Protein AF-A0A9W9Z780-F1 (afdb_monomer_lite)

Structure (mmCIF, N/CA/C/O backbone):
data_AF-A0A9W9Z780-F1
#
_entry.id   AF-A0A9W9Z780-F1
#
loop_
_atom_site.group_PDB
_atom_site.id
_atom_site.type_symbol
_atom_site.label_atom_id
_atom_site.label_alt_id
_atom_site.label_comp_id
_atom_site.label_asym_id
_atom_site.label_entity_id
_atom_site.label_seq_id
_atom_site.pdbx_PDB_ins_code
_atom_site.Cartn_x
_atom_site.Cartn_y
_atom_site.Cartn_z
_atom_site.occupancy
_atom_site.B_iso_or_equiv
_atom_site.auth_seq_id
_atom_site.auth_comp_id
_atom_site.auth_asym_id
_atom_site.auth_atom_id
_atom_site.pdbx_PDB_model_num
ATOM 1 N N . LYS A 1 1 ? 4.949 -11.698 -22.321 1.00 36.19 1 LYS A N 1
ATOM 2 C CA . LYS A 1 1 ? 5.769 -11.138 -21.211 1.00 36.19 1 LYS A CA 1
ATOM 3 C C . LYS A 1 1 ? 6.616 -10.018 -21.802 1.00 36.19 1 LYS A C 1
ATOM 5 O O . LYS A 1 1 ? 7.667 -10.322 -22.334 1.00 36.19 1 LYS A O 1
ATOM 10 N N . ALA A 1 2 ? 6.146 -8.772 -21.775 1.00 34.66 2 ALA A N 1
ATOM 11 C CA . ALA A 1 2 ? 6.943 -7.636 -22.239 1.00 34.66 2 ALA A CA 1
ATOM 12 C C . ALA A 1 2 ? 7.876 -7.185 -21.104 1.00 34.66 2 ALA A C 1
ATOM 14 O O . ALA A 1 2 ? 7.450 -7.108 -19.948 1.00 34.66 2 ALA A O 1
ATOM 15 N N . ARG A 1 3 ? 9.158 -6.997 -21.413 1.00 44.72 3 ARG A N 1
ATOM 16 C CA . ARG A 1 3 ? 10.162 -6.409 -20.524 1.00 44.72 3 ARG A CA 1
ATOM 17 C C . ARG A 1 3 ? 10.965 -5.426 -21.361 1.00 44.72 3 ARG A C 1
ATOM 19 O O . ARG A 1 3 ? 11.719 -5.855 -22.222 1.00 44.72 3 ARG A O 1
ATOM 26 N N . SER A 1 4 ? 10.814 -4.151 -21.070 1.00 45.31 4 SER A N 1
ATOM 27 C CA . SER A 1 4 ? 11.744 -3.109 -21.475 1.00 45.31 4 SER A CA 1
ATOM 28 C C . SER A 1 4 ? 11.797 -2.098 -20.332 1.00 45.31 4 SER A C 1
ATOM 30 O O . SER A 1 4 ? 10.777 -1.834 -19.691 1.00 45.31 4 SER A O 1
ATOM 32 N N . CYS A 1 5 ? 12.998 -1.611 -20.026 1.00 55.34 5 CYS A N 1
ATOM 33 C CA . CYS A 1 5 ? 13.213 -0.442 -19.178 1.00 55.34 5 CYS A CA 1
ATOM 34 C C . CYS A 1 5 ? 13.687 0.678 -20.110 1.00 55.34 5 CYS A C 1
ATOM 36 O O . CYS A 1 5 ? 14.896 0.867 -20.221 1.00 55.34 5 CYS A O 1
ATOM 38 N N . PRO A 1 6 ? 12.792 1.323 -20.879 1.00 60.25 6 PRO A N 1
ATOM 39 C CA . PRO A 1 6 ? 13.197 2.450 -21.703 1.00 60.25 6 PRO A CA 1
ATOM 40 C C . PRO A 1 6 ? 13.815 3.550 -20.831 1.00 60.25 6 PRO A C 1
ATOM 42 O O . PRO A 1 6 ? 13.319 3.838 -19.738 1.00 60.25 6 PRO A O 1
ATOM 45 N N . THR A 1 7 ? 14.912 4.115 -21.328 1.00 57.69 7 THR A N 1
ATOM 46 C CA . THR A 1 7 ? 15.593 5.300 -20.801 1.00 57.69 7 THR A CA 1
ATOM 47 C C . THR A 1 7 ? 15.291 6.488 -21.705 1.00 57.69 7 THR A C 1
ATOM 49 O O . THR A 1 7 ? 15.432 6.362 -22.920 1.00 57.69 7 THR A O 1
ATOM 52 N N . GLY A 1 8 ? 14.884 7.622 -21.143 1.00 67.19 8 GLY A N 1
ATOM 53 C CA . GLY A 1 8 ? 14.598 8.847 -21.902 1.00 67.19 8 GLY A CA 1
ATOM 54 C C . GLY A 1 8 ? 14.202 10.003 -20.985 1.00 67.19 8 GLY A C 1
ATOM 55 O O . GLY A 1 8 ? 14.071 9.800 -19.787 1.00 67.19 8 GLY A O 1
ATOM 56 N N . GLU A 1 9 ? 13.997 11.210 -21.510 1.00 69.62 9 GLU A N 1
ATOM 57 C CA . GLU A 1 9 ? 13.552 12.351 -20.687 1.00 69.62 9 GLU A CA 1
ATOM 58 C C . GLU A 1 9 ? 12.127 12.139 -20.152 1.00 69.62 9 GLU A C 1
ATOM 60 O O . GLU A 1 9 ? 11.860 12.333 -18.966 1.00 69.62 9 GLU A O 1
ATOM 65 N N . GLN A 1 10 ? 11.232 11.630 -21.002 1.00 73.50 10 GLN A N 1
ATOM 66 C CA . GLN A 1 10 ? 9.848 11.310 -20.659 1.00 73.50 10 GLN A CA 1
ATOM 67 C C . GLN A 1 10 ? 9.514 9.856 -20.999 1.00 73.50 10 GLN A C 1
ATOM 69 O O . GLN A 1 10 ? 9.935 9.320 -22.025 1.00 73.50 10 GLN A O 1
ATOM 74 N N . GLY A 1 11 ? 8.735 9.213 -20.133 1.00 68.31 11 GLY A N 1
ATOM 75 C CA . GLY A 1 11 ? 8.356 7.813 -20.266 1.00 68.31 11 GLY A CA 1
ATOM 76 C C . GLY A 1 11 ? 6.889 7.593 -19.995 1.00 68.31 11 GLY A C 1
ATOM 77 O O . GLY A 1 11 ? 6.452 7.715 -18.855 1.00 68.31 11 GLY A O 1
ATOM 78 N N . LEU A 1 12 ? 6.145 7.193 -21.024 1.00 69.75 12 LEU A N 1
ATOM 79 C CA . LEU A 1 12 ? 4.740 6.819 -20.907 1.00 69.75 12 LEU A CA 1
ATOM 80 C C . LEU A 1 12 ? 4.571 5.323 -21.161 1.00 69.75 12 LEU A C 1
ATOM 82 O O . LEU A 1 12 ? 4.836 4.819 -22.250 1.00 69.75 12 LEU A O 1
ATOM 86 N N . ALA A 1 13 ? 4.100 4.605 -20.145 1.00 67.44 13 ALA A N 1
ATOM 87 C CA . ALA A 1 13 ? 3.671 3.219 -20.264 1.00 67.44 13 ALA A CA 1
ATOM 88 C C . ALA A 1 13 ? 2.151 3.158 -20.100 1.00 67.44 13 ALA A C 1
ATOM 90 O O . ALA A 1 13 ? 1.660 3.034 -18.977 1.00 67.44 13 ALA A O 1
ATOM 91 N N . LEU A 1 14 ? 1.422 3.244 -21.217 1.00 66.62 14 LEU A N 1
ATOM 92 C CA . LEU A 1 14 ? -0.032 3.090 -21.252 1.00 66.62 14 LEU A CA 1
ATOM 93 C C . LEU A 1 14 ? -0.398 1.659 -21.643 1.00 66.62 14 LEU A C 1
ATOM 95 O O . LEU A 1 14 ? 0.031 1.139 -22.673 1.00 66.62 14 LEU A O 1
ATOM 99 N N . LEU A 1 15 ? -1.193 1.006 -20.802 1.00 63.94 15 LEU A N 1
ATOM 100 C CA . LEU A 1 15 ? -1.726 -0.322 -21.067 1.00 63.94 15 LEU A CA 1
ATOM 101 C C . LEU A 1 15 ? -3.226 -0.323 -20.791 1.00 63.94 15 LEU A C 1
ATOM 103 O O . LEU A 1 15 ? -3.634 -0.457 -19.641 1.00 63.94 15 LEU A O 1
ATOM 107 N N . ASP A 1 16 ? -4.017 -0.248 -21.860 1.00 64.06 16 ASP A N 1
ATOM 108 C CA . ASP A 1 16 ? -5.460 -0.493 -21.829 1.00 64.06 16 ASP A CA 1
ATOM 109 C C . ASP A 1 16 ? -5.754 -1.921 -22.321 1.00 64.06 16 ASP A C 1
ATOM 111 O O . ASP A 1 16 ? -5.155 -2.427 -23.277 1.00 64.06 16 ASP A O 1
ATOM 115 N N . SER A 1 17 ? -6.651 -2.628 -21.636 1.00 60.38 17 SER A N 1
ATOM 116 C CA . SER A 1 17 ? -7.192 -3.890 -22.141 1.00 60.38 17 SER A CA 1
ATOM 117 C C . SER A 1 17 ? -8.587 -4.187 -21.632 1.00 60.38 17 SER A C 1
ATOM 119 O O . SER A 1 17 ? -8.906 -4.017 -20.452 1.00 60.38 17 SER A O 1
ATOM 121 N N . LYS A 1 18 ? -9.404 -4.722 -22.542 1.00 57.25 18 LYS A N 1
ATOM 122 C CA . LYS A 1 18 ? -10.819 -4.983 -22.287 1.00 57.25 18 LYS A CA 1
ATOM 123 C C . LYS A 1 18 ? -11.059 -6.308 -21.555 1.00 57.25 18 LYS A C 1
ATOM 125 O O . LYS A 1 18 ? -11.743 -6.276 -20.538 1.00 57.25 18 LYS A O 1
ATOM 130 N N . VAL A 1 19 ? -10.503 -7.437 -22.018 1.00 55.03 19 VAL A N 1
ATOM 131 C CA . VAL A 1 19 ? -10.739 -8.766 -21.412 1.00 55.03 19 VAL A CA 1
ATOM 132 C C . VAL A 1 19 ? -9.548 -9.705 -21.650 1.00 55.03 19 VAL A C 1
ATOM 134 O O . VAL A 1 19 ? -9.192 -9.964 -22.795 1.00 55.03 19 VAL A O 1
ATOM 137 N N . LEU A 1 20 ? -8.944 -10.240 -20.584 1.00 56.69 20 LEU A N 1
ATOM 138 C CA . LEU A 1 20 ? -7.959 -11.334 -20.631 1.00 56.69 20 LEU A CA 1
ATOM 139 C C . LEU A 1 20 ? -8.152 -12.261 -19.413 1.00 56.69 20 LEU A C 1
ATOM 141 O O . LEU A 1 20 ? -8.367 -11.766 -18.307 1.00 56.69 20 LEU A O 1
ATOM 145 N N . PRO A 1 21 ? -8.027 -13.592 -19.563 1.00 56.44 21 PRO A N 1
ATOM 146 C CA . PRO A 1 21 ? -8.247 -14.535 -18.461 1.00 56.44 21 PRO A CA 1
ATOM 147 C C . PRO A 1 21 ? -7.162 -14.455 -17.370 1.00 56.44 21 PRO A C 1
ATOM 149 O O . PRO A 1 21 ? -7.419 -14.710 -16.197 1.00 56.44 21 PRO A O 1
ATOM 152 N N . TYR A 1 22 ? -5.943 -14.060 -17.739 1.00 62.94 22 TYR A N 1
ATOM 153 C CA . TYR A 1 22 ? -4.809 -13.905 -16.832 1.00 62.94 22 TYR A CA 1
ATOM 154 C C . TYR A 1 22 ? -3.831 -12.889 -17.415 1.00 62.94 22 TYR A C 1
ATOM 156 O O . TYR A 1 22 ? -3.473 -12.976 -18.592 1.00 62.94 22 TYR A O 1
ATOM 164 N N . ARG A 1 23 ? -3.340 -11.944 -16.602 1.00 69.44 23 ARG A N 1
ATOM 165 C CA . ARG A 1 23 ? -2.325 -10.990 -17.071 1.00 69.44 23 ARG A CA 1
ATOM 166 C C . ARG A 1 23 ? -1.237 -10.707 -16.042 1.00 69.44 23 ARG A C 1
ATOM 168 O O . ARG A 1 23 ? -1.485 -10.506 -14.855 1.00 69.44 23 ARG A O 1
ATOM 175 N N . LYS A 1 24 ? -0.001 -10.618 -16.541 1.00 71.00 24 LYS A N 1
ATOM 176 C CA . LYS A 1 24 ? 1.173 -10.155 -15.796 1.00 71.00 24 LYS A CA 1
ATOM 177 C C . LYS A 1 24 ? 1.840 -9.010 -16.547 1.00 71.00 24 LYS A C 1
ATOM 179 O O . LYS A 1 24 ? 2.454 -9.238 -17.588 1.00 71.00 24 LYS A O 1
ATOM 184 N N . ALA A 1 25 ? 1.729 -7.805 -16.005 1.00 69.75 25 ALA A N 1
ATOM 185 C CA . ALA A 1 25 ? 2.353 -6.604 -16.538 1.00 69.75 25 ALA A CA 1
ATOM 186 C C . ALA A 1 25 ? 3.540 -6.187 -15.662 1.00 69.75 25 ALA A C 1
ATOM 188 O O . ALA A 1 25 ? 3.506 -6.305 -14.432 1.00 69.75 25 ALA A O 1
ATOM 189 N N . ARG A 1 26 ? 4.614 -5.736 -16.308 1.00 71.56 26 ARG A N 1
ATOM 190 C CA . ARG A 1 26 ? 5.732 -5.056 -15.658 1.00 71.56 26 ARG A CA 1
ATOM 191 C C . ARG A 1 26 ? 6.064 -3.830 -16.491 1.00 71.56 26 ARG A C 1
ATOM 193 O O . ARG A 1 26 ? 6.406 -4.001 -17.655 1.00 71.56 26 ARG A O 1
ATOM 200 N N . SER A 1 27 ? 5.941 -2.653 -15.901 1.00 70.94 27 SER A N 1
ATOM 201 C CA . SER A 1 27 ? 6.431 -1.403 -16.465 1.00 70.94 27 SER A CA 1
ATOM 202 C C . SER A 1 27 ? 7.629 -0.949 -15.644 1.00 70.94 27 SER A C 1
ATOM 204 O O . SER A 1 27 ? 7.590 -0.943 -14.412 1.00 70.94 27 SER A O 1
ATOM 206 N N . CYS A 1 28 ? 8.713 -0.625 -16.334 1.00 70.62 28 CYS A N 1
ATOM 207 C CA . CYS A 1 28 ? 9.888 -0.023 -15.736 1.00 70.62 28 CYS A CA 1
ATOM 208 C C . CYS A 1 28 ? 10.283 1.174 -16.596 1.00 70.62 28 CYS A C 1
ATOM 210 O O . CYS A 1 28 ? 10.273 1.043 -17.815 1.00 70.62 28 CYS A O 1
ATOM 212 N N . PHE A 1 29 ? 10.622 2.306 -15.995 1.00 70.75 29 PHE A N 1
ATOM 213 C CA . PHE A 1 29 ? 11.106 3.476 -16.728 1.00 70.75 29 PHE A CA 1
ATOM 214 C C . PHE A 1 29 ? 12.183 4.191 -15.921 1.00 70.75 29 PHE A C 1
ATOM 216 O O . PHE A 1 29 ? 12.084 4.235 -14.694 1.00 70.75 29 PHE A O 1
ATOM 223 N N . ILE A 1 30 ? 13.191 4.726 -16.609 1.00 72.62 30 ILE A N 1
ATOM 224 C CA . ILE A 1 30 ? 14.255 5.541 -16.020 1.00 72.62 30 ILE A CA 1
ATOM 225 C C . ILE A 1 30 ? 14.352 6.834 -16.842 1.00 72.62 30 ILE A C 1
ATOM 227 O O . ILE A 1 30 ? 14.637 6.767 -18.034 1.00 72.62 30 ILE A O 1
ATOM 231 N N . GLY A 1 31 ? 14.109 7.995 -16.238 1.00 73.94 31 GLY A N 1
ATOM 232 C CA . GLY A 1 31 ? 14.083 9.271 -16.958 1.00 73.94 31 GLY A CA 1
ATOM 233 C C . GLY A 1 31 ? 13.822 10.479 -16.075 1.00 73.94 31 GLY A C 1
ATOM 234 O O . GLY A 1 31 ? 13.897 10.354 -14.864 1.00 73.94 31 GLY A O 1
ATOM 235 N N . GLU A 1 32 ? 13.497 11.648 -16.627 1.00 77.69 32 GLU A N 1
ATOM 236 C CA . GLU A 1 32 ? 13.098 12.789 -15.790 1.00 77.69 32 GLU A CA 1
ATOM 237 C C . GLU A 1 32 ? 11.652 12.647 -15.307 1.00 77.69 32 GLU A C 1
ATOM 239 O O . GLU A 1 32 ? 11.374 12.827 -14.120 1.00 77.69 32 GLU A O 1
ATOM 244 N N . GLN A 1 33 ? 10.739 12.273 -16.206 1.00 78.25 33 GLN A N 1
ATOM 245 C CA . GLN A 1 33 ? 9.316 12.109 -15.912 1.00 78.25 33 GLN A CA 1
ATOM 246 C C . GLN A 1 33 ? 8.816 10.742 -16.379 1.00 78.25 33 GLN A C 1
ATOM 248 O O . GLN A 1 33 ? 8.780 10.446 -17.571 1.00 78.25 33 GLN A O 1
ATOM 253 N N . GLY A 1 34 ? 8.405 9.897 -15.436 1.00 78.44 34 GLY A N 1
ATOM 254 C CA . GLY A 1 34 ? 7.822 8.589 -15.716 1.00 78.44 34 GLY A CA 1
ATOM 255 C C . GLY A 1 34 ? 6.350 8.534 -15.339 1.00 78.44 34 GLY A C 1
ATOM 256 O O . GLY A 1 34 ? 5.998 8.815 -14.196 1.00 78.44 34 GLY A O 1
ATOM 257 N N . LEU A 1 35 ? 5.499 8.083 -16.256 1.00 77.75 35 LEU A N 1
ATOM 258 C CA . LEU A 1 35 ? 4.099 7.782 -15.989 1.00 77.75 35 LEU A CA 1
ATOM 259 C C . LEU A 1 35 ? 3.753 6.370 -16.471 1.00 77.75 35 LEU A C 1
ATOM 261 O O . LEU A 1 35 ? 3.942 6.002 -17.631 1.00 77.75 35 LEU A O 1
ATOM 265 N N . ALA A 1 36 ? 3.232 5.559 -15.555 1.00 77.00 36 ALA A N 1
ATOM 266 C CA . ALA A 1 36 ? 2.691 4.240 -15.848 1.00 77.00 36 ALA A CA 1
ATOM 267 C C . ALA A 1 36 ? 1.188 4.246 -15.585 1.00 77.00 36 ALA A C 1
ATOM 269 O O . ALA A 1 36 ? 0.775 4.276 -14.427 1.00 77.00 36 ALA A O 1
ATOM 270 N N . LEU A 1 37 ? 0.402 4.167 -16.659 1.00 75.81 37 LEU A N 1
ATOM 271 C CA . LEU A 1 37 ? -1.046 4.027 -16.615 1.00 75.81 37 LEU A CA 1
ATOM 272 C C . LEU A 1 37 ? -1.423 2.603 -17.011 1.00 75.81 37 LEU A C 1
ATOM 274 O O . LEU A 1 37 ? -1.190 2.174 -18.144 1.00 75.81 37 LEU A O 1
ATOM 278 N N . LEU A 1 38 ? -2.003 1.855 -16.078 1.00 72.50 38 LEU A N 1
ATOM 279 C CA . LEU A 1 38 ? -2.567 0.547 -16.381 1.00 72.50 38 LEU A CA 1
ATOM 280 C C . LEU A 1 38 ? -4.054 0.527 -16.052 1.00 72.50 38 LEU A C 1
ATOM 282 O O . LEU A 1 38 ? -4.435 0.498 -14.882 1.00 72.50 38 LEU A O 1
ATOM 286 N N . GLU A 1 39 ? -4.868 0.456 -17.097 1.00 70.81 39 GLU A N 1
ATOM 287 C CA . GLU A 1 39 ? -6.319 0.385 -16.999 1.00 70.81 39 GLU A CA 1
ATOM 288 C C . GLU A 1 39 ? -6.819 -0.984 -17.460 1.00 70.81 39 GLU A C 1
ATOM 290 O O . GLU A 1 39 ? -6.367 -1.564 -18.455 1.00 70.81 39 GLU A O 1
ATOM 295 N N . SER A 1 40 ? -7.763 -1.546 -16.707 1.00 65.69 40 SER A N 1
ATOM 296 C CA . SER A 1 40 ? -8.423 -2.786 -17.111 1.00 65.69 40 SER A CA 1
ATOM 297 C C . SER A 1 40 ? -9.886 -2.830 -16.691 1.00 65.69 40 SER A C 1
ATOM 299 O O . SER A 1 40 ? -10.265 -2.436 -15.584 1.00 65.69 40 SER A O 1
ATOM 301 N N . LYS A 1 41 ? -10.735 -3.338 -17.593 1.00 63.41 41 LYS A N 1
ATOM 302 C CA . LYS A 1 41 ? -12.178 -3.454 -17.337 1.00 63.41 41 LYS A CA 1
ATOM 303 C C . LYS A 1 41 ? -12.527 -4.744 -16.593 1.00 63.41 41 LYS A C 1
ATOM 305 O O . LYS A 1 41 ? -13.179 -4.658 -15.554 1.00 63.41 41 LYS A O 1
ATOM 310 N N . VAL A 1 42 ? -12.093 -5.908 -17.093 1.00 58.97 42 VAL A N 1
ATOM 311 C CA . VAL A 1 42 ? -12.407 -7.222 -16.498 1.00 58.97 42 VAL A CA 1
ATOM 312 C C . VAL A 1 42 ? -11.236 -8.199 -16.667 1.00 58.97 42 VAL A C 1
ATOM 314 O O . VAL A 1 42 ? -10.871 -8.532 -17.794 1.00 58.97 42 VAL A O 1
ATOM 317 N N . LEU A 1 43 ? -10.663 -8.696 -15.564 1.00 61.78 43 LEU A N 1
ATOM 318 C CA . LEU A 1 43 ? -9.678 -9.795 -15.564 1.00 61.78 43 LEU A CA 1
ATOM 319 C C . LEU A 1 43 ? -9.900 -10.708 -14.343 1.00 61.78 43 LEU A C 1
ATOM 321 O O . LEU A 1 43 ? -9.951 -10.197 -13.227 1.00 61.78 43 LEU A O 1
ATOM 325 N N . PRO A 1 44 ? -9.936 -12.044 -14.492 1.00 62.47 44 PRO A N 1
ATOM 326 C CA . PRO A 1 44 ? -9.981 -12.980 -13.366 1.00 62.47 44 PRO A CA 1
ATOM 327 C C . PRO A 1 44 ? -8.786 -12.824 -12.416 1.00 62.47 44 PRO A C 1
ATOM 329 O O . PRO A 1 44 ? -8.921 -12.895 -11.194 1.00 62.47 44 PRO A O 1
ATOM 332 N N . TYR A 1 45 ? -7.603 -12.597 -12.992 1.00 67.75 45 TYR A N 1
ATOM 333 C CA . TYR A 1 45 ? -6.344 -12.554 -12.263 1.00 67.75 45 TYR A CA 1
ATOM 334 C C . TYR A 1 45 ? -5.366 -11.558 -12.883 1.00 67.75 45 TYR A C 1
ATOM 336 O O . TYR A 1 45 ? -4.975 -11.692 -14.050 1.00 67.75 45 TYR A O 1
ATOM 344 N N . TRP A 1 46 ? -4.900 -10.599 -12.080 1.00 71.62 46 TRP A N 1
ATOM 345 C CA . TRP A 1 46 ? -3.940 -9.599 -12.535 1.00 71.62 46 TRP A CA 1
ATOM 346 C C . TRP A 1 46 ? -2.772 -9.387 -11.572 1.00 71.62 46 TRP A C 1
ATOM 348 O O . TRP A 1 46 ? -2.949 -9.160 -10.373 1.00 71.62 46 TRP A O 1
ATOM 358 N N . ILE A 1 47 ? -1.553 -9.419 -12.120 1.00 74.81 47 ILE A N 1
ATOM 359 C CA . ILE A 1 47 ? -0.334 -8.977 -11.439 1.00 74.81 47 ILE A CA 1
ATOM 360 C C . ILE A 1 47 ? 0.265 -7.809 -12.211 1.00 74.81 47 ILE A C 1
ATOM 362 O O . ILE A 1 47 ? 0.747 -7.989 -13.332 1.00 74.81 47 ILE A O 1
ATOM 366 N N . ALA A 1 48 ? 0.350 -6.654 -11.566 1.00 75.94 48 ALA A N 1
ATOM 367 C CA . ALA A 1 48 ? 1.042 -5.489 -12.091 1.00 75.94 48 ALA A CA 1
ATOM 368 C C . ALA A 1 48 ? 2.240 -5.126 -11.211 1.00 75.94 48 ALA A C 1
ATOM 370 O O . ALA A 1 48 ? 2.191 -5.227 -9.980 1.00 75.94 48 ALA A O 1
ATOM 371 N N . ARG A 1 49 ? 3.344 -4.733 -11.849 1.00 79.25 49 ARG A N 1
ATOM 372 C CA . ARG A 1 49 ? 4.482 -4.107 -11.173 1.00 79.25 49 ARG A CA 1
ATOM 373 C C . ARG A 1 49 ? 4.920 -2.882 -11.958 1.00 79.25 49 ARG A C 1
ATOM 375 O O . ARG A 1 49 ? 5.225 -3.040 -13.135 1.00 79.25 49 ARG A O 1
ATOM 382 N N . SER A 1 50 ? 4.976 -1.731 -11.305 1.00 78.81 50 SER A N 1
ATOM 383 C CA . SER A 1 50 ? 5.532 -0.499 -11.855 1.00 78.81 50 SER A CA 1
ATOM 384 C C . SER A 1 50 ? 6.730 -0.041 -11.025 1.00 78.81 50 SER A C 1
ATOM 386 O O . SER A 1 50 ? 6.653 0.037 -9.795 1.00 78.81 50 SER A O 1
ATOM 388 N N . CYS A 1 51 ? 7.845 0.230 -11.699 1.00 79.00 51 CYS A N 1
ATOM 389 C CA . CYS A 1 51 ? 9.046 0.825 -11.115 1.00 79.00 51 CYS A CA 1
ATOM 390 C C . CYS A 1 51 ? 9.453 2.014 -11.987 1.00 79.00 51 CYS A C 1
ATOM 392 O O . CYS A 1 51 ? 9.841 1.825 -13.134 1.00 79.00 51 CYS A O 1
ATOM 394 N N . LEU A 1 52 ? 9.303 3.226 -11.473 1.00 76.88 52 LEU A N 1
ATOM 395 C CA . LEU A 1 52 ? 9.602 4.451 -12.213 1.00 76.88 52 LEU A CA 1
ATOM 396 C C . LEU A 1 52 ? 10.744 5.137 -11.484 1.00 76.88 52 LEU A C 1
ATOM 398 O O . LEU A 1 52 ? 10.611 5.363 -10.291 1.00 76.88 52 LEU A O 1
ATOM 402 N N . THR A 1 53 ? 11.835 5.451 -12.163 1.00 78.62 53 THR A N 1
ATOM 403 C CA . THR A 1 53 ? 12.966 6.167 -11.574 1.00 78.62 53 THR A CA 1
ATOM 404 C C . THR A 1 53 ? 13.138 7.478 -12.322 1.00 78.62 53 THR A C 1
ATOM 406 O O . THR A 1 53 ? 13.320 7.458 -13.534 1.00 78.62 53 THR A O 1
ATOM 409 N N . GLY A 1 54 ? 13.055 8.604 -11.624 1.00 77.81 54 GLY A N 1
ATOM 410 C CA . GLY A 1 54 ? 13.146 9.919 -12.233 1.00 77.81 54 GLY A CA 1
ATOM 411 C C . GLY A 1 54 ? 12.759 11.064 -11.324 1.00 77.81 54 GLY A C 1
ATOM 412 O O . GLY A 1 54 ? 12.270 10.845 -10.225 1.00 77.81 54 GLY A O 1
ATOM 413 N N . ARG A 1 55 ? 12.941 12.304 -11.782 1.00 80.50 55 ARG A N 1
ATOM 414 C CA . ARG A 1 55 ? 12.549 13.502 -11.023 1.00 80.50 55 ARG A CA 1
ATOM 415 C C . ARG A 1 55 ? 11.085 13.431 -10.578 1.00 80.50 55 ARG A C 1
ATOM 417 O O . ARG A 1 55 ? 10.784 13.772 -9.437 1.00 80.50 55 ARG A O 1
ATOM 424 N N . GLN A 1 56 ? 10.206 12.948 -11.451 1.00 79.69 56 GLN A N 1
ATOM 425 C CA . GLN A 1 56 ? 8.799 12.696 -11.152 1.00 79.69 56 GLN A CA 1
ATOM 426 C C . GLN A 1 56 ? 8.390 11.299 -11.628 1.00 79.69 56 GLN A C 1
ATOM 428 O O . GLN A 1 56 ? 8.651 10.915 -12.768 1.00 79.69 56 GLN A O 1
ATOM 433 N N . GLY A 1 57 ? 7.725 10.533 -10.764 1.00 80.19 57 GLY A N 1
ATOM 434 C CA . GLY A 1 57 ? 7.222 9.199 -11.081 1.00 80.19 57 GLY A CA 1
ATOM 435 C C . GLY A 1 57 ? 5.773 9.025 -10.647 1.00 80.19 57 GLY A C 1
ATOM 436 O O . GLY A 1 57 ? 5.492 9.046 -9.452 1.00 80.19 57 GLY A O 1
ATOM 437 N N . LEU A 1 58 ? 4.865 8.783 -11.595 1.00 81.31 58 LEU A N 1
ATOM 438 C CA . LEU A 1 58 ? 3.448 8.532 -11.332 1.00 81.31 58 LEU A CA 1
ATOM 439 C C . LEU A 1 58 ? 3.030 7.138 -11.805 1.00 81.31 58 LEU A C 1
ATOM 441 O O . LEU A 1 58 ? 3.077 6.813 -12.988 1.00 81.31 58 LEU A O 1
ATOM 445 N N . ALA A 1 59 ? 2.584 6.301 -10.874 1.00 79.81 59 ALA A N 1
ATOM 446 C CA . ALA A 1 59 ? 1.988 5.008 -11.175 1.00 79.81 59 ALA A CA 1
ATOM 447 C C . ALA A 1 59 ? 0.488 5.044 -10.871 1.00 79.81 59 ALA A C 1
ATOM 449 O O . ALA A 1 59 ? 0.110 5.051 -9.702 1.00 79.81 59 ALA A O 1
ATOM 450 N N . LEU A 1 60 ? -0.340 5.014 -11.915 1.00 80.62 60 LEU A N 1
ATOM 451 C CA . LEU A 1 60 ? -1.790 4.895 -11.821 1.00 80.62 60 LEU A CA 1
ATOM 452 C C . LEU A 1 60 ? -2.223 3.506 -12.290 1.00 80.62 60 LEU A C 1
ATOM 454 O O . LEU A 1 60 ? -1.934 3.088 -13.414 1.00 80.62 60 LEU A O 1
ATOM 458 N N . LEU A 1 61 ? -2.909 2.772 -11.417 1.00 75.88 61 LEU A N 1
ATOM 459 C CA . LEU A 1 61 ? -3.551 1.522 -11.793 1.00 75.88 61 LEU A CA 1
ATOM 460 C C . LEU A 1 61 ? -5.022 1.560 -11.394 1.00 75.88 61 LEU A C 1
ATOM 462 O O . LEU A 1 61 ? -5.343 1.537 -10.205 1.00 75.88 61 LEU A O 1
ATOM 466 N N . GLU A 1 62 ? -5.894 1.559 -12.398 1.00 74.94 62 GLU A N 1
ATOM 467 C CA . GLU A 1 62 ? -7.343 1.541 -12.216 1.00 74.94 62 GLU A CA 1
ATOM 468 C C . GLU A 1 62 ? -7.923 0.206 -12.697 1.00 74.94 62 GLU A C 1
ATOM 470 O O . GLU A 1 62 ? -7.556 -0.346 -13.743 1.00 74.94 62 GLU A O 1
ATOM 475 N N . SER A 1 63 ? -8.865 -0.334 -11.923 1.00 69.50 63 SER A N 1
ATOM 476 C CA . SER A 1 63 ? -9.627 -1.510 -12.335 1.00 69.50 63 SER A CA 1
ATOM 477 C C . SER A 1 63 ? -11.091 -1.460 -11.909 1.00 69.50 63 SER A C 1
ATOM 479 O O . SER A 1 63 ? -11.441 -1.015 -10.813 1.00 69.50 63 SER A O 1
ATOM 481 N N . LYS A 1 64 ? -11.980 -1.962 -12.776 1.00 67.12 64 LYS A N 1
ATOM 482 C CA . LYS A 1 64 ? -13.419 -2.026 -12.471 1.00 67.12 64 LYS A CA 1
ATOM 483 C C . LYS A 1 64 ? -13.802 -3.319 -11.746 1.00 67.12 64 LYS A C 1
ATOM 485 O O . LYS A 1 64 ? -14.391 -3.232 -10.670 1.00 67.12 64 LYS A O 1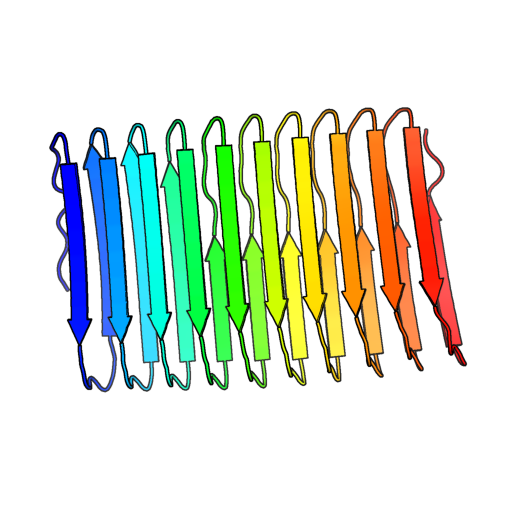
ATOM 490 N N . VAL A 1 65 ? -13.470 -4.488 -12.307 1.00 62.50 65 VAL A N 1
ATOM 491 C CA . VAL A 1 65 ? -13.840 -5.802 -11.743 1.00 62.50 65 VAL A CA 1
ATOM 492 C C . VAL A 1 65 ? -12.700 -6.815 -11.903 1.00 62.50 65 VAL A C 1
ATOM 494 O O . VAL A 1 65 ? -12.355 -7.192 -13.023 1.00 62.50 65 VAL A O 1
ATOM 497 N N . LEU A 1 66 ? -12.135 -7.295 -10.790 1.00 62.53 66 LEU A N 1
ATOM 498 C CA . LEU A 1 66 ? -11.155 -8.396 -10.769 1.00 62.53 66 LEU A CA 1
ATOM 499 C C . LEU A 1 66 ? -11.386 -9.308 -9.549 1.00 62.53 66 LEU A C 1
ATOM 501 O O . LEU A 1 66 ? -11.321 -8.834 -8.419 1.00 62.53 66 LEU A O 1
ATOM 505 N N . PRO A 1 67 ? -11.570 -10.626 -9.718 1.00 64.25 67 PRO A N 1
ATOM 506 C CA . PRO A 1 67 ? -11.548 -11.602 -8.632 1.00 64.25 67 PR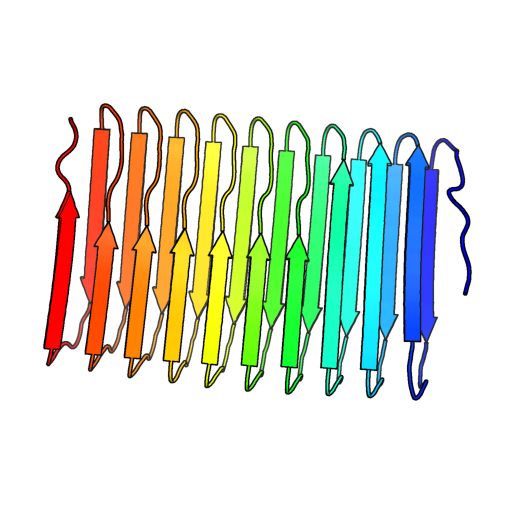O A CA 1
ATOM 507 C C . PRO A 1 67 ? -10.282 -11.514 -7.768 1.00 64.25 67 PRO A C 1
ATOM 509 O O . PRO A 1 67 ? -10.352 -11.585 -6.540 1.00 64.25 67 PRO A O 1
ATOM 512 N N . TYR A 1 68 ? -9.125 -11.325 -8.413 1.00 70.06 68 TYR A N 1
ATOM 513 C CA . TYR A 1 68 ? -7.828 -11.320 -7.749 1.00 70.06 68 TYR A CA 1
ATOM 514 C C . TYR A 1 68 ? -6.858 -10.299 -8.348 1.00 70.06 68 TYR A C 1
ATOM 516 O O . TYR A 1 68 ? -6.456 -10.406 -9.512 1.00 70.06 68 TYR A O 1
ATOM 524 N N . TRP A 1 69 ? -6.399 -9.355 -7.521 1.00 75.19 69 TRP A N 1
ATOM 525 C CA . TRP A 1 69 ? -5.429 -8.341 -7.933 1.00 75.19 69 TRP A CA 1
ATOM 526 C C . TRP A 1 69 ? -4.211 -8.251 -7.011 1.00 75.19 69 TRP A C 1
ATOM 528 O O . TRP A 1 69 ? -4.335 -8.090 -5.793 1.00 75.19 69 TRP A O 1
ATOM 538 N N . ILE A 1 70 ? -3.015 -8.296 -7.610 1.00 79.62 70 ILE A N 1
ATOM 539 C CA . ILE A 1 70 ? -1.754 -7.925 -6.964 1.00 79.62 70 ILE A CA 1
ATOM 540 C C . ILE A 1 70 ? -1.117 -6.753 -7.708 1.00 79.62 70 ILE A C 1
ATOM 542 O O . ILE A 1 70 ? -0.638 -6.913 -8.832 1.00 79.62 70 ILE A O 1
ATOM 546 N N . ALA A 1 71 ? -0.988 -5.619 -7.028 1.00 80.81 71 ALA A N 1
ATOM 547 C CA . ALA A 1 71 ? -0.247 -4.465 -7.521 1.00 80.81 71 ALA A CA 1
ATOM 548 C C . ALA A 1 71 ? 0.999 -4.202 -6.677 1.00 80.81 71 ALA A C 1
ATOM 550 O O . ALA A 1 71 ? 0.989 -4.343 -5.447 1.00 80.81 71 ALA A O 1
ATOM 551 N N . ARG A 1 72 ? 2.088 -3.822 -7.348 1.00 83.56 72 ARG A N 1
ATOM 552 C CA . ARG A 1 72 ? 3.269 -3.236 -6.712 1.00 83.56 72 ARG A CA 1
ATOM 553 C C . ARG A 1 72 ? 3.695 -1.989 -7.468 1.00 83.56 72 ARG A C 1
ATOM 555 O O . ARG A 1 72 ? 3.948 -2.099 -8.663 1.00 83.56 72 ARG A O 1
ATOM 562 N N . SER A 1 73 ? 3.838 -0.876 -6.767 1.00 82.62 73 SER A N 1
ATOM 563 C CA . SER A 1 73 ? 4.226 0.401 -7.364 1.00 82.62 73 SER A CA 1
ATOM 564 C C . SER A 1 73 ? 5.316 1.059 -6.533 1.00 82.62 73 SER A C 1
ATOM 566 O O . SER A 1 73 ? 5.142 1.273 -5.333 1.00 82.62 73 SER A O 1
ATOM 568 N N . CYS A 1 74 ? 6.447 1.333 -7.173 1.00 83.44 74 CYS A N 1
ATOM 569 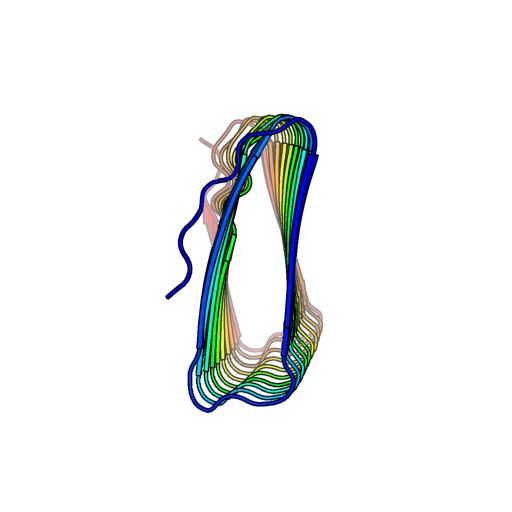C CA . CYS A 1 74 ? 7.616 1.948 -6.552 1.00 83.44 74 CYS A CA 1
ATOM 570 C C . CYS A 1 74 ? 8.159 3.053 -7.472 1.00 83.44 74 CYS A C 1
ATOM 572 O O . CYS A 1 74 ? 9.095 2.788 -8.229 1.00 83.44 74 CYS A O 1
ATOM 574 N N . PRO A 1 75 ? 7.535 4.242 -7.503 1.00 79.88 75 PRO A N 1
ATOM 575 C CA . PRO A 1 75 ? 8.148 5.410 -8.122 1.00 79.88 75 PRO A CA 1
ATOM 576 C C . PRO A 1 75 ? 9.284 5.946 -7.232 1.00 79.88 75 PRO A C 1
ATOM 578 O O . PRO A 1 75 ? 9.184 5.910 -6.007 1.00 79.88 75 PRO A O 1
ATOM 581 N N . THR A 1 76 ? 10.372 6.413 -7.830 1.00 80.50 76 THR A N 1
ATOM 582 C CA . THR A 1 76 ? 11.597 6.838 -7.149 1.00 80.50 76 THR A CA 1
ATOM 583 C C . THR A 1 76 ? 12.146 8.117 -7.774 1.00 80.50 76 THR A C 1
ATOM 585 O O . THR A 1 76 ? 12.384 8.139 -8.973 1.00 80.50 76 THR A O 1
ATOM 588 N N . GLY A 1 77 ? 12.410 9.127 -6.947 1.00 78.88 77 GLY A N 1
ATOM 589 C CA . GLY A 1 77 ? 13.054 10.415 -7.236 1.00 78.88 77 GLY A CA 1
ATOM 590 C C . GLY A 1 77 ? 12.243 11.566 -6.637 1.00 78.88 77 GLY A C 1
ATOM 591 O O . GLY A 1 77 ? 11.426 11.278 -5.779 1.00 78.88 77 GLY A O 1
ATOM 592 N N . LYS A 1 78 ? 12.474 12.844 -6.983 1.00 82.31 78 LYS A N 1
ATOM 593 C CA . LYS A 1 78 ? 11.991 13.984 -6.157 1.00 82.31 78 LYS A CA 1
ATOM 594 C C . LYS A 1 78 ? 10.515 13.879 -5.756 1.00 82.31 78 LYS A C 1
ATOM 596 O O . LYS A 1 78 ? 10.201 14.035 -4.583 1.00 82.31 78 LYS A O 1
ATOM 601 N N . GLN A 1 79 ? 9.636 13.546 -6.700 1.00 81.88 79 GLN A N 1
ATOM 602 C CA . GLN A 1 79 ? 8.223 13.289 -6.421 1.00 81.88 79 GLN A CA 1
ATOM 603 C C . GLN A 1 79 ? 7.810 11.897 -6.906 1.00 81.88 79 GLN A C 1
ATOM 605 O O . GLN A 1 79 ? 7.841 11.602 -8.102 1.00 81.88 79 GLN A O 1
ATOM 610 N N . GLY A 1 80 ? 7.379 11.042 -5.981 1.00 82.56 80 GLY A N 1
ATOM 611 C CA . GLY A 1 80 ? 6.865 9.708 -6.274 1.00 82.56 80 GLY A CA 1
ATOM 612 C C . GLY A 1 80 ? 5.403 9.563 -5.868 1.00 82.56 80 GLY A C 1
ATOM 613 O O . GLY A 1 80 ? 5.083 9.647 -4.686 1.00 82.56 80 GLY A O 1
ATOM 614 N N . LEU A 1 81 ? 4.520 9.265 -6.823 1.00 84.56 81 LEU A N 1
ATOM 615 C CA . LEU A 1 81 ? 3.094 9.051 -6.583 1.00 84.56 81 LEU A CA 1
ATOM 616 C C . LEU A 1 81 ? 2.638 7.672 -7.066 1.00 84.56 81 LEU A C 1
ATOM 618 O O . LEU A 1 81 ? 2.873 7.269 -8.206 1.00 84.56 81 LEU A O 1
ATOM 622 N N . ALA A 1 82 ? 1.955 6.939 -6.192 1.00 84.06 82 ALA A N 1
ATOM 623 C CA . ALA A 1 82 ? 1.317 5.671 -6.516 1.00 84.06 82 ALA A CA 1
ATOM 624 C C . ALA A 1 82 ? -0.173 5.730 -6.166 1.00 84.06 82 ALA A C 1
ATOM 626 O O . ALA A 1 82 ? -0.522 5.746 -4.986 1.00 84.06 82 ALA A O 1
ATOM 627 N N . LEU A 1 83 ? -1.025 5.706 -7.190 1.00 84.94 83 LEU A N 1
ATOM 628 C CA . LEU A 1 83 ? -2.478 5.660 -7.077 1.00 84.94 83 LEU A CA 1
ATOM 629 C C . LEU A 1 83 ? -2.989 4.298 -7.557 1.00 84.94 83 LEU A C 1
ATOM 631 O O . LEU A 1 83 ? -2.753 3.891 -8.696 1.00 84.94 83 LEU A O 1
ATOM 635 N N . LEU A 1 84 ? -3.678 3.575 -6.676 1.00 81.38 84 LEU A N 1
ATOM 636 C CA . LEU A 1 84 ? -4.354 2.326 -7.018 1.00 81.38 84 LEU A CA 1
ATOM 637 C C . LEU A 1 84 ? -5.842 2.448 -6.676 1.00 81.38 84 LEU A C 1
ATOM 639 O O . LEU A 1 84 ? -6.195 2.480 -5.497 1.00 81.38 84 LEU A O 1
ATOM 643 N N . GLU A 1 85 ? -6.703 2.454 -7.692 1.00 79.94 85 GLU A N 1
ATOM 644 C CA . GLU A 1 85 ? -8.158 2.529 -7.520 1.00 79.94 85 GLU A CA 1
ATOM 645 C C . GLU A 1 85 ? -8.835 1.236 -7.991 1.00 79.94 85 GLU A C 1
ATOM 647 O O . GLU A 1 85 ? -8.503 0.649 -9.030 1.00 79.94 85 GLU A O 1
ATOM 652 N N . SER A 1 86 ? -9.820 0.774 -7.216 1.00 73.75 86 SER A N 1
ATOM 653 C CA . SER A 1 86 ? -10.671 -0.344 -7.620 1.00 73.75 86 SER A CA 1
ATOM 654 C C . SER A 1 86 ? -12.131 -0.204 -7.192 1.00 73.75 86 SER A C 1
ATOM 656 O O . SER A 1 86 ? -12.452 0.295 -6.112 1.00 73.75 86 SER A O 1
ATOM 658 N N . LYS A 1 87 ? -13.054 -0.694 -8.030 1.00 70.44 87 LYS A N 1
ATOM 659 C CA . LYS A 1 87 ? -14.496 -0.655 -7.719 1.00 70.44 87 LYS A CA 1
ATOM 660 C C . LYS A 1 87 ? -14.977 -1.924 -7.009 1.00 70.44 87 LYS A C 1
ATOM 662 O O . LYS A 1 87 ? -15.566 -1.800 -5.935 1.00 70.44 87 LYS A O 1
ATOM 667 N N . VAL A 1 88 ? -14.722 -3.115 -7.562 1.00 63.94 88 VAL A N 1
ATOM 668 C CA . VAL A 1 88 ? -15.190 -4.396 -6.991 1.00 63.94 88 VAL A CA 1
ATOM 669 C C . VAL A 1 88 ? -14.134 -5.496 -7.137 1.00 63.94 88 VAL A C 1
ATOM 671 O O . VAL A 1 88 ? -13.820 -5.898 -8.258 1.00 63.94 88 VAL A O 1
ATOM 674 N N . LEU A 1 89 ? -13.615 -6.022 -6.019 1.00 63.16 89 LEU A N 1
ATOM 675 C CA . LEU A 1 89 ? -12.676 -7.160 -6.003 1.00 63.16 89 LEU A CA 1
ATOM 676 C C . LEU A 1 89 ? -12.908 -8.079 -4.784 1.00 63.16 89 LEU A C 1
ATOM 678 O O . LEU A 1 89 ? -12.818 -7.608 -3.657 1.00 63.16 89 LEU A O 1
ATOM 682 N N . PRO A 1 90 ? -13.097 -9.397 -4.958 1.00 65.06 90 PRO A N 1
ATOM 683 C CA . PRO A 1 90 ? -13.021 -10.409 -3.904 1.00 65.06 90 PRO A CA 1
ATOM 684 C C . PRO A 1 90 ? -11.725 -10.346 -3.087 1.00 65.06 90 PRO A C 1
ATOM 686 O O . PRO A 1 90 ? -11.757 -10.424 -1.858 1.00 65.06 90 PRO A O 1
ATOM 689 N N . TYR A 1 91 ? -10.584 -10.192 -3.770 1.00 71.50 91 TYR A N 1
ATOM 690 C CA . TYR A 1 91 ? -9.265 -10.205 -3.149 1.00 71.50 91 TYR A CA 1
ATOM 691 C C . TYR A 1 91 ? -8.324 -9.156 -3.742 1.00 71.50 91 TYR A C 1
ATOM 693 O O . TYR A 1 91 ? -7.941 -9.228 -4.914 1.00 71.50 91 TYR A O 1
ATOM 701 N N . TRP A 1 92 ? -7.842 -8.248 -2.892 1.00 76.44 92 TRP A N 1
ATOM 702 C CA . TRP A 1 92 ? -6.845 -7.255 -3.276 1.00 76.44 92 TRP A CA 1
ATOM 703 C C . TRP A 1 92 ? -5.601 -7.280 -2.391 1.00 76.44 92 TRP A C 1
ATOM 705 O O . TRP A 1 92 ? -5.679 -7.226 -1.158 1.00 76.44 92 TRP A O 1
ATOM 715 N N . ARG A 1 93 ? -4.425 -7.308 -3.030 1.00 82.44 93 ARG A N 1
ATOM 716 C CA . ARG A 1 93 ? -3.129 -7.089 -2.387 1.00 82.44 93 ARG A CA 1
ATOM 717 C C . ARG A 1 93 ? -2.351 -5.973 -3.082 1.00 82.44 93 ARG A C 1
ATOM 719 O O . ARG A 1 93 ? -1.773 -6.186 -4.146 1.00 82.44 93 ARG A O 1
ATOM 726 N N . ALA A 1 94 ? -2.235 -4.832 -2.420 1.00 83.44 94 ALA A N 1
ATOM 727 C CA . ALA A 1 94 ? -1.449 -3.701 -2.897 1.00 83.44 94 ALA A CA 1
ATOM 728 C C . ALA A 1 94 ? -0.173 -3.507 -2.076 1.00 83.44 94 ALA A C 1
ATOM 730 O O . ALA A 1 94 ? -0.169 -3.675 -0.851 1.00 83.44 94 ALA A O 1
ATOM 731 N N . ARG A 1 95 ? 0.913 -3.128 -2.754 1.00 85.75 95 ARG A N 1
ATOM 732 C CA . ARG A 1 95 ? 2.110 -2.582 -2.115 1.00 85.75 95 ARG A CA 1
ATOM 733 C C . ARG A 1 95 ? 2.576 -1.331 -2.854 1.00 85.75 95 ARG A C 1
ATOM 735 O O . ARG A 1 95 ? 2.986 -1.448 -4.004 1.00 85.75 95 ARG A O 1
ATOM 742 N N . SER A 1 96 ? 2.597 -0.201 -2.162 1.00 85.56 96 SER A N 1
ATOM 743 C CA . SER A 1 96 ? 3.071 1.075 -2.699 1.00 85.56 96 SER A CA 1
ATOM 744 C C . SER A 1 96 ? 4.244 1.580 -1.867 1.00 85.56 96 SER A C 1
ATOM 746 O O . SER A 1 96 ? 4.150 1.664 -0.641 1.00 85.56 96 SER A O 1
ATOM 748 N N . CYS A 1 97 ? 5.372 1.846 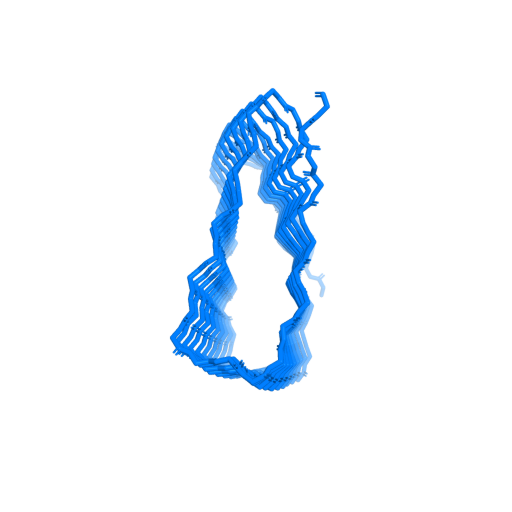-2.516 1.00 85.50 97 CYS A N 1
ATOM 749 C CA . CYS A 1 97 ? 6.594 2.325 -1.872 1.00 85.50 97 CYS A CA 1
ATOM 750 C C . CYS A 1 97 ? 7.217 3.443 -2.722 1.00 85.50 97 CYS A C 1
ATOM 752 O O . CYS A 1 97 ? 8.223 3.186 -3.382 1.00 85.50 97 CYS A O 1
ATOM 754 N N . PRO A 1 98 ? 6.582 4.627 -2.794 1.00 82.44 98 PRO A N 1
ATOM 755 C CA . PRO A 1 98 ? 7.198 5.782 -3.430 1.00 82.44 98 PRO A CA 1
ATOM 756 C C . PRO A 1 98 ? 8.410 6.250 -2.610 1.00 82.44 98 PRO A C 1
ATOM 758 O O . PRO A 1 98 ? 8.387 6.185 -1.381 1.00 82.44 98 PRO A O 1
ATOM 761 N N . THR A 1 99 ? 9.468 6.703 -3.271 1.00 82.81 99 THR A N 1
ATOM 762 C CA . THR A 1 99 ? 10.695 7.180 -2.617 1.00 82.81 99 THR A CA 1
ATOM 763 C C . THR A 1 99 ? 11.127 8.498 -3.243 1.00 82.81 99 THR A C 1
ATOM 765 O O . THR A 1 99 ? 11.236 8.552 -4.460 1.00 82.81 99 THR A O 1
ATOM 768 N N . GLY A 1 100 ? 11.369 9.539 -2.451 1.00 81.00 100 GLY A N 1
ATOM 769 C CA . GLY A 1 100 ? 11.598 10.895 -2.948 1.00 81.00 100 GLY A CA 1
ATOM 770 C C . GLY A 1 100 ? 11.501 11.958 -1.871 1.00 81.00 100 GLY A C 1
ATOM 771 O O . GLY A 1 100 ? 11.025 11.645 -0.794 1.00 81.00 100 GLY A O 1
ATOM 772 N N . GLU A 1 101 ? 11.854 13.210 -2.179 1.00 84.50 101 GLU A N 1
ATOM 773 C CA . GLU A 1 101 ? 11.539 14.366 -1.311 1.00 84.50 101 GLU A CA 1
ATOM 774 C C . GLU A 1 101 ? 10.052 14.324 -0.911 1.00 84.50 101 GLU A C 1
ATOM 776 O O . GLU A 1 101 ? 9.708 14.441 0.260 1.00 84.50 101 GLU A O 1
ATOM 781 N N . GLN A 1 102 ? 9.171 14.006 -1.866 1.00 82.88 102 GLN A N 1
ATOM 782 C CA . GLN A 1 102 ? 7.753 13.759 -1.616 1.00 82.88 102 GLN A CA 1
ATOM 783 C C . GLN A 1 102 ? 7.334 12.374 -2.115 1.00 82.88 102 GLN A C 1
ATOM 785 O O . GLN A 1 102 ? 7.378 12.076 -3.312 1.00 82.88 102 GLN A O 1
ATOM 790 N N . GLY A 1 103 ? 6.878 11.521 -1.199 1.00 84.88 103 GLY A N 1
ATOM 791 C CA . GLY A 1 103 ? 6.340 10.199 -1.500 1.00 84.88 103 GLY A CA 1
ATOM 792 C C . GLY A 1 103 ? 4.868 10.088 -1.119 1.00 84.88 103 GLY A C 1
ATOM 793 O O . GLY A 1 103 ? 4.536 10.132 0.062 1.00 84.88 103 GLY A O 1
ATOM 794 N N . LEU A 1 104 ? 3.985 9.849 -2.092 1.00 86.44 104 LEU A N 1
ATOM 795 C CA . LEU A 1 104 ? 2.549 9.682 -1.862 1.00 86.44 104 LEU A CA 1
ATOM 796 C C . LEU A 1 104 ? 2.030 8.329 -2.356 1.00 86.44 104 LEU A C 1
ATOM 798 O O . LEU A 1 104 ? 2.235 7.923 -3.501 1.00 86.44 104 LEU A O 1
ATOM 802 N N . ALA A 1 105 ? 1.324 7.622 -1.479 1.00 86.44 105 ALA A N 1
ATOM 803 C CA . ALA A 1 105 ? 0.620 6.390 -1.799 1.00 86.44 105 ALA A CA 1
ATOM 804 C C . ALA A 1 105 ? -0.866 6.533 -1.464 1.00 86.44 105 ALA A C 1
ATOM 806 O O . ALA A 1 105 ? -1.220 6.599 -0.288 1.00 86.44 105 ALA A O 1
ATOM 807 N N . LEU A 1 106 ? -1.715 6.508 -2.490 1.00 87.38 106 LEU A N 1
ATOM 808 C CA . LEU A 1 106 ? -3.169 6.557 -2.377 1.00 87.38 106 LEU A CA 1
ATOM 809 C C . LEU A 1 106 ? -3.768 5.234 -2.859 1.00 87.38 106 LEU A C 1
ATOM 811 O O . LEU A 1 106 ? -3.545 4.819 -3.998 1.00 87.38 106 LEU A O 1
ATOM 815 N N . LEU A 1 107 ? -4.494 4.541 -1.982 1.00 84.69 107 LEU A N 1
ATOM 816 C CA . LEU A 1 107 ? -5.201 3.307 -2.324 1.00 84.69 107 LEU A CA 1
ATOM 817 C C . LEU A 1 107 ? -6.682 3.454 -1.996 1.00 84.69 107 LEU A C 1
ATOM 819 O O . LEU A 1 107 ? -7.048 3.553 -0.825 1.00 84.69 107 LEU A O 1
ATOM 823 N N . GLU A 1 108 ? -7.519 3.375 -3.022 1.00 82.50 108 GLU A N 1
ATOM 824 C CA . GLU A 1 108 ? -8.960 3.559 -2.891 1.00 82.50 108 GLU A CA 1
ATOM 825 C C . GLU A 1 108 ? -9.735 2.324 -3.338 1.00 82.50 108 GLU A C 1
ATOM 827 O O . GLU A 1 108 ? -9.428 1.669 -4.343 1.00 82.50 108 GLU A O 1
ATOM 832 N N . SER A 1 109 ? -10.783 2.001 -2.579 1.00 75.81 109 SER A N 1
ATOM 833 C CA . SER A 1 109 ? -11.693 0.918 -2.941 1.00 75.81 109 SER A CA 1
ATOM 834 C C . SER A 1 109 ? -13.142 1.155 -2.533 1.00 75.81 109 SER A C 1
ATOM 836 O O . SER A 1 109 ? -13.443 1.723 -1.481 1.00 75.81 109 SER A O 1
ATOM 838 N N . LYS A 1 110 ? -14.085 0.675 -3.354 1.00 72.44 110 LYS A N 1
ATOM 839 C CA . LYS A 1 110 ? -15.521 0.764 -3.031 1.00 72.44 110 LYS A CA 1
ATOM 840 C C . LYS A 1 110 ? -16.033 -0.481 -2.301 1.00 72.44 110 LYS A C 1
ATOM 842 O O . LYS A 1 110 ? -16.582 -0.329 -1.212 1.00 72.44 110 LYS A O 1
ATOM 847 N N . VAL A 1 111 ? -15.854 -1.683 -2.857 1.00 66.12 111 VAL A N 1
ATOM 848 C CA . VAL A 1 111 ? -16.373 -2.934 -2.264 1.00 66.12 111 VAL A CA 1
ATOM 849 C C . VAL A 1 111 ? -15.366 -4.077 -2.404 1.00 66.12 111 VAL A C 1
ATOM 851 O O . VAL A 1 111 ? -15.059 -4.487 -3.524 1.00 66.12 111 VAL A O 1
ATOM 854 N N . LEU A 1 112 ? -14.881 -4.626 -1.283 1.00 64.44 112 LEU A N 1
ATOM 855 C CA . LEU A 1 112 ? -13.987 -5.798 -1.274 1.00 64.44 112 LEU A CA 1
ATOM 856 C C . LEU A 1 112 ? -14.246 -6.718 -0.064 1.00 64.44 112 LEU A C 1
ATOM 858 O O . LEU A 1 112 ? -14.151 -6.256 1.069 1.00 64.44 112 LEU A O 1
ATOM 862 N N . PRO A 1 113 ? -14.462 -8.031 -0.251 1.00 66.44 113 PRO A N 1
ATOM 863 C CA . PRO A 1 113 ? -14.442 -9.043 0.804 1.00 66.44 113 PRO A CA 1
ATOM 864 C C . PRO A 1 113 ? -13.134 -9.065 1.599 1.00 66.44 113 PRO A C 1
ATOM 866 O O . PRO A 1 113 ? -13.154 -9.145 2.828 1.00 66.44 113 PRO A O 1
ATOM 869 N N . TYR A 1 114 ? -11.998 -8.984 0.896 1.00 72.50 114 TYR A N 1
ATOM 870 C CA . TYR A 1 114 ? -10.673 -9.071 1.495 1.00 72.50 114 TYR A CA 1
ATOM 871 C C . TYR A 1 114 ? -9.690 -8.060 0.903 1.00 72.50 114 TYR A C 1
ATOM 873 O O . TYR A 1 114 ? -9.286 -8.160 -0.260 1.00 72.50 114 TYR A O 1
ATOM 881 N N . TRP A 1 115 ? -9.200 -7.152 1.749 1.00 77.62 115 TRP A N 1
ATOM 882 C CA . TRP A 1 115 ? -8.172 -6.186 1.373 1.00 77.62 115 TRP A CA 1
ATOM 883 C C . TRP A 1 115 ? -6.912 -6.299 2.233 1.00 77.62 115 TRP A C 1
ATOM 885 O O . TRP A 1 115 ? -6.963 -6.268 3.466 1.00 77.62 115 TRP A O 1
ATOM 895 N N . ARG A 1 116 ? -5.751 -6.378 1.570 1.00 83.75 116 ARG A N 1
ATOM 896 C CA . ARG A 1 116 ? -4.433 -6.219 2.187 1.00 83.75 116 ARG A CA 1
ATOM 897 C C . ARG A 1 116 ? -3.624 -5.117 1.500 1.00 83.75 116 ARG A C 1
ATOM 899 O O . ARG A 1 116 ? -3.099 -5.330 0.409 1.00 83.75 116 ARG A O 1
ATOM 906 N N . ALA A 1 117 ? -3.429 -3.998 2.187 1.00 84.56 117 ALA A N 1
ATOM 907 C CA . ALA A 1 117 ? -2.590 -2.893 1.729 1.00 84.56 117 ALA A CA 1
ATOM 908 C C . ALA A 1 117 ? -1.294 -2.788 2.536 1.00 84.56 117 ALA A C 1
ATOM 910 O O . ALA A 1 117 ? -1.285 -2.978 3.758 1.00 84.56 117 ALA A O 1
ATOM 911 N N . ARG A 1 118 ? -0.198 -2.454 1.851 1.00 86.88 118 ARG A N 1
ATOM 912 C CA . ARG A 1 118 ? 1.036 -1.982 2.481 1.00 86.88 118 ARG A CA 1
ATOM 913 C C . ARG A 1 118 ? 1.538 -0.723 1.775 1.00 86.88 118 ARG A C 1
ATOM 915 O O . ARG A 1 118 ? 1.964 -0.824 0.629 1.00 86.88 118 ARG A O 1
ATOM 922 N N . SER A 1 119 ? 1.563 0.396 2.486 1.00 86.56 119 SER A N 1
ATOM 923 C CA . SER A 1 119 ? 2.085 1.674 1.995 1.00 86.56 119 SER A CA 1
ATOM 924 C C . SER A 1 119 ? 3.310 2.074 2.811 1.00 86.56 119 SER A C 1
ATOM 926 O O . SER A 1 119 ? 3.256 2.102 4.040 1.00 86.56 119 SER A O 1
ATOM 928 N N . CYS A 1 120 ? 4.435 2.313 2.146 1.00 86.50 120 CYS A N 1
ATOM 929 C CA . CYS A 1 120 ? 5.682 2.737 2.786 1.00 86.50 120 CYS A CA 1
ATOM 930 C C . CYS A 1 120 ? 6.343 3.835 1.940 1.00 86.50 120 CYS A C 1
ATOM 932 O O . CYS A 1 120 ? 7.303 3.524 1.236 1.00 86.50 120 CYS A O 1
ATOM 934 N N . PRO A 1 121 ? 5.773 5.053 1.902 1.00 82.88 121 PRO A N 1
ATOM 935 C CA . PRO A 1 121 ? 6.424 6.189 1.263 1.00 82.88 121 PRO A CA 1
ATOM 936 C C . PRO A 1 121 ? 7.684 6.592 2.044 1.00 82.88 121 PRO A C 1
ATOM 938 O O . PRO A 1 121 ? 7.717 6.446 3.268 1.00 82.88 121 PRO A O 1
ATOM 941 N N . THR A 1 122 ? 8.721 7.059 1.353 1.00 83.56 122 THR A N 1
ATOM 942 C CA . THR A 1 122 ? 10.008 7.412 1.973 1.00 83.56 122 THR A CA 1
ATOM 943 C C . THR A 1 122 ? 10.591 8.707 1.412 1.00 83.56 122 THR A C 1
ATOM 945 O O . THR A 1 122 ? 10.716 8.814 0.198 1.00 83.56 122 THR A O 1
ATOM 948 N N . GLY A 1 123 ? 11.023 9.593 2.307 1.00 82.06 123 GLY A N 1
ATOM 949 C CA . GLY A 1 123 ? 11.785 10.836 2.115 1.00 82.06 123 GLY A CA 1
ATOM 950 C C . GLY A 1 123 ? 11.113 11.998 2.848 1.00 82.06 123 GLY A C 1
ATOM 951 O O . GLY A 1 123 ? 10.259 11.702 3.668 1.00 82.06 123 GLY A O 1
ATOM 952 N N . GLU A 1 124 ? 11.507 13.260 2.643 1.00 85.38 124 GLU A N 1
ATOM 953 C CA . GLU A 1 124 ? 11.146 14.388 3.539 1.00 85.38 124 GLU A CA 1
ATOM 954 C C . GLU A 1 124 ? 9.662 14.403 3.932 1.00 85.38 124 GLU A C 1
ATOM 956 O O . GLU A 1 124 ? 9.334 14.428 5.117 1.00 85.38 124 GLU A O 1
ATOM 961 N N . GLN A 1 125 ? 8.767 14.252 2.953 1.00 83.38 125 GLN A N 1
ATOM 962 C CA . GLN A 1 125 ? 7.332 14.109 3.173 1.00 83.38 125 GLN A CA 1
ATOM 963 C C . GLN A 1 125 ? 6.822 12.753 2.679 1.00 83.38 125 GLN A C 1
ATOM 965 O O . GLN A 1 125 ? 6.730 12.481 1.478 1.00 83.38 125 GLN A O 1
ATOM 970 N N . GLY A 1 126 ? 6.423 11.895 3.617 1.00 84.94 126 GLY A N 1
ATOM 971 C CA . GLY A 1 126 ? 5.836 10.587 3.348 1.00 84.94 126 GLY A CA 1
ATOM 972 C C . GLY A 1 126 ? 4.346 10.539 3.680 1.00 84.94 126 GLY A C 1
ATOM 973 O O . GLY A 1 126 ? 3.967 10.581 4.848 1.00 84.94 126 GLY A O 1
ATOM 974 N N . LEU A 1 127 ? 3.494 10.348 2.671 1.00 86.75 127 LEU A N 1
ATOM 975 C CA . LEU A 1 127 ? 2.036 10.309 2.816 1.00 86.75 127 LEU A CA 1
ATOM 976 C C . LEU A 1 127 ? 1.445 8.973 2.360 1.00 86.75 127 LEU A C 1
ATOM 978 O O . LEU A 1 127 ? 1.657 8.513 1.234 1.00 86.75 127 LEU A O 1
ATOM 982 N N . ALA A 1 128 ? 0.675 8.336 3.238 1.00 87.19 128 ALA A N 1
ATOM 983 C CA . ALA A 1 128 ? -0.070 7.123 2.930 1.00 87.19 128 ALA A CA 1
ATOM 984 C C . ALA A 1 128 ? -1.554 7.310 3.251 1.00 87.19 128 ALA A C 1
ATOM 986 O O . ALA A 1 128 ? -1.921 7.339 4.424 1.00 87.19 128 ALA A O 1
ATOM 987 N N . LEU A 1 129 ? -2.389 7.356 2.213 1.00 88.12 129 LEU A N 1
ATOM 988 C CA . LEU A 1 129 ? -3.843 7.434 2.307 1.00 88.12 129 LEU A CA 1
ATOM 989 C C . LEU A 1 129 ? -4.469 6.123 1.820 1.00 88.12 129 LEU A C 1
ATOM 991 O O . LEU A 1 129 ? -4.163 5.623 0.734 1.00 88.12 129 LEU A O 1
ATOM 995 N N . LEU A 1 130 ? -5.309 5.524 2.658 1.00 85.81 130 LEU A N 1
ATOM 996 C CA . LEU A 1 130 ? -6.031 4.294 2.355 1.00 85.81 130 LEU A CA 1
ATOM 997 C C . LEU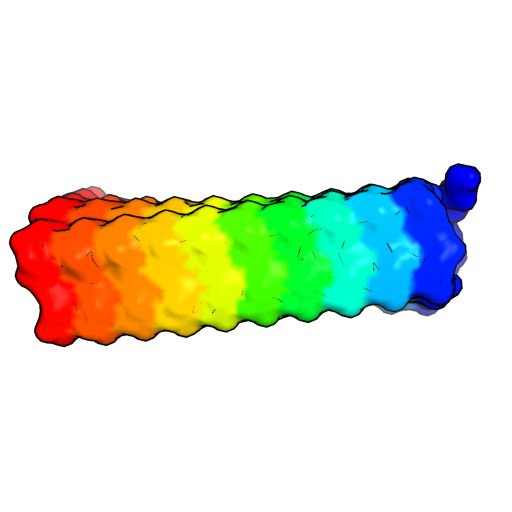 A 1 130 ? -7.511 4.502 2.671 1.00 85.81 130 LEU A C 1
ATOM 999 O O . LEU A 1 130 ? -7.879 4.596 3.842 1.00 85.81 130 LEU A O 1
ATOM 1003 N N . GLU A 1 131 ? -8.348 4.491 1.638 1.00 83.50 131 GLU A N 1
ATOM 1004 C CA . GLU A 1 131 ? -9.784 4.714 1.778 1.00 83.50 131 GLU A CA 1
ATOM 1005 C C . GLU A 1 131 ? -10.605 3.511 1.324 1.00 83.50 131 GLU A C 1
ATOM 1007 O O . GLU A 1 131 ? -10.321 2.841 0.320 1.00 83.50 131 GLU A O 1
ATOM 1012 N N . SER A 1 132 ? -11.679 3.242 2.066 1.00 77.06 132 SER A N 1
ATOM 1013 C CA . SER A 1 132 ? -12.634 2.202 1.697 1.00 77.06 132 SER A CA 1
ATOM 1014 C C . SER A 1 132 ? -14.077 2.516 2.080 1.00 77.06 132 SER A C 1
ATOM 1016 O O . SER A 1 132 ? -14.362 3.109 3.120 1.00 77.06 132 SER A O 1
ATOM 1018 N N . LYS A 1 133 ? -15.035 2.079 1.253 1.00 73.94 133 LYS A N 1
ATOM 1019 C CA . LYS A 1 133 ? -16.465 2.233 1.578 1.00 73.94 133 LYS A CA 1
ATOM 1020 C C . LYS A 1 133 ? -17.031 1.024 2.329 1.00 73.94 133 LYS A C 1
ATOM 1022 O O . LYS A 1 133 ? -17.587 1.221 3.406 1.00 73.94 133 LYS A O 1
ATOM 1027 N N . VAL A 1 134 ? -16.904 -0.194 1.795 1.00 67.25 134 VAL A N 1
ATOM 1028 C CA . VAL A 1 134 ? -17.495 -1.408 2.397 1.00 67.25 134 VAL A CA 1
ATOM 1029 C C . VAL A 1 134 ? -16.538 -2.598 2.319 1.00 67.25 134 VAL A C 1
ATOM 1031 O O . VAL A 1 134 ? -16.240 -3.055 1.214 1.00 67.25 134 VAL A O 1
ATOM 1034 N N . LEU A 1 135 ? -16.092 -3.139 3.464 1.00 65.31 135 LEU A N 1
ATOM 1035 C CA . LEU A 1 135 ? -15.251 -4.352 3.505 1.00 65.31 135 LEU A CA 1
ATOM 1036 C C . LEU A 1 135 ? -15.555 -5.276 4.708 1.00 65.31 135 LEU A C 1
ATOM 1038 O O . LEU A 1 135 ? -15.453 -4.858 5.859 1.00 65.31 135 LEU A O 1
ATOM 1042 N N . PRO A 1 136 ? -15.803 -6.577 4.504 1.00 67.06 136 PRO A N 1
ATOM 1043 C CA . PRO A 1 136 ? -15.838 -7.563 5.580 1.00 67.06 136 PRO A CA 1
ATOM 1044 C C . PRO A 1 136 ? -14.493 -7.698 6.299 1.00 67.06 136 PRO A C 1
ATOM 1046 O O . PRO A 1 136 ? -14.467 -7.800 7.522 1.00 67.06 136 PRO A O 1
ATOM 1049 N N . TYR A 1 137 ? -13.371 -7.698 5.566 1.00 73.38 137 TYR A N 1
ATOM 1050 C CA . TYR A 1 137 ? -12.049 -7.921 6.152 1.00 73.38 137 TYR A CA 1
ATOM 1051 C C . TYR A 1 137 ? -10.975 -6.997 5.573 1.00 73.38 137 TYR A C 1
ATOM 1053 O O . TYR A 1 137 ? -10.555 -7.134 4.420 1.00 73.38 137 TYR A O 1
ATOM 1061 N N . TRP A 1 138 ? -10.444 -6.112 6.418 1.00 77.69 138 TRP A N 1
ATOM 1062 C CA . TRP A 1 138 ? -9.378 -5.187 6.046 1.00 77.69 138 TRP A CA 1
ATOM 1063 C C . TRP A 1 138 ? -8.110 -5.367 6.882 1.00 77.69 138 TRP A C 1
ATOM 1065 O O . TRP A 1 138 ? -8.140 -5.389 8.116 1.00 77.69 138 TRP A O 1
ATOM 1075 N N . ARG A 1 139 ? -6.961 -5.457 6.199 1.00 83.81 139 ARG A N 1
ATOM 1076 C CA . ARG A 1 139 ? -5.630 -5.372 6.800 1.00 83.81 139 ARG A CA 1
ATOM 1077 C C . ARG A 1 139 ? -4.781 -4.303 6.115 1.00 83.81 139 ARG A C 1
ATOM 1079 O O . ARG A 1 139 ? -4.294 -4.522 5.007 1.00 83.81 139 ARG A O 1
ATOM 1086 N N . ALA A 1 140 ? -4.504 -3.215 6.820 1.00 84.44 140 ALA A N 1
ATOM 1087 C CA . ALA A 1 140 ? -3.609 -2.160 6.356 1.00 84.44 140 ALA A CA 1
ATOM 1088 C C . ALA A 1 140 ? -2.322 -2.096 7.174 1.00 84.44 140 ALA A C 1
ATOM 1090 O O . ALA A 1 140 ? -2.324 -2.278 8.395 1.00 84.44 140 ALA A O 1
ATOM 1091 N N . ARG A 1 141 ? -1.215 -1.810 6.486 1.00 86.94 141 ARG A N 1
ATOM 1092 C CA . ARG A 1 141 ? 0.039 -1.394 7.108 1.00 86.94 141 ARG A CA 1
ATOM 1093 C C . ARG A 1 141 ? 0.572 -0.144 6.414 1.00 86.94 141 ARG A C 1
ATOM 1095 O O . ARG A 1 141 ? 0.969 -0.240 5.256 1.00 86.94 141 ARG A O 1
ATOM 1102 N N . SER A 1 142 ? 0.648 0.961 7.143 1.00 86.31 142 SER A N 1
ATOM 1103 C CA . SER A 1 142 ? 1.212 2.227 6.669 1.00 86.31 142 SER A CA 1
ATOM 1104 C C . SER A 1 142 ? 2.459 2.562 7.479 1.00 86.31 142 SER A C 1
ATOM 1106 O O . SER A 1 142 ? 2.413 2.591 8.706 1.00 86.31 142 SER A O 1
ATOM 1108 N N . CYS A 1 143 ? 3.588 2.748 6.807 1.00 85.94 143 CYS A N 1
ATOM 1109 C CA . CYS A 1 143 ? 4.857 3.110 7.440 1.00 85.94 143 CYS A CA 1
ATOM 1110 C C . CYS A 1 143 ? 5.541 4.194 6.599 1.00 85.94 143 CYS A C 1
ATOM 1112 O O . CYS A 1 143 ? 6.466 3.854 5.861 1.00 85.94 143 CYS A O 1
ATOM 1114 N N . PRO A 1 144 ? 5.023 5.436 6.598 1.00 83.19 144 PRO A N 1
ATOM 1115 C CA . PRO A 1 144 ? 5.727 6.550 5.982 1.00 83.19 144 PRO A CA 1
ATOM 1116 C C . PRO A 1 144 ? 7.013 6.850 6.762 1.00 83.19 144 PRO A C 1
ATOM 1118 O O . PRO A 1 144 ? 7.042 6.710 7.985 1.00 83.19 144 PRO A O 1
ATOM 1121 N N . THR A 1 145 ? 8.076 7.222 6.062 1.00 82.81 145 THR A N 1
ATOM 1122 C CA . THR A 1 145 ? 9.375 7.547 6.664 1.00 82.81 145 THR A CA 1
ATOM 1123 C C . THR A 1 145 ? 9.885 8.849 6.070 1.00 82.81 145 THR A C 1
ATOM 1125 O O . THR A 1 145 ? 9.941 8.936 4.850 1.00 82.81 145 THR A O 1
ATOM 1128 N N . GLY A 1 146 ? 10.242 9.822 6.902 1.00 82.38 146 GLY A N 1
ATOM 1129 C CA . GLY A 1 146 ? 10.538 11.190 6.481 1.00 82.38 146 GLY A CA 1
ATOM 1130 C C . GLY A 1 146 ? 10.512 12.167 7.637 1.00 82.38 146 GLY A C 1
ATOM 1131 O O . GLY A 1 146 ? 9.987 11.804 8.680 1.00 82.38 146 GLY A O 1
ATOM 1132 N N . GLU A 1 147 ? 10.986 13.398 7.446 1.00 85.25 147 GLU A N 1
ATOM 1133 C CA . GLU A 1 147 ? 10.774 14.486 8.418 1.00 85.25 147 GLU A CA 1
ATOM 1134 C C . GLU A 1 147 ? 9.297 14.580 8.814 1.00 85.25 147 GLU A C 1
ATOM 1136 O O . GLU A 1 147 ? 8.963 14.628 9.993 1.00 85.25 147 GLU A O 1
ATOM 1141 N N . GLN A 1 148 ? 8.401 14.465 7.830 1.00 83.06 148 GLN A N 1
ATOM 1142 C CA . GLN A 1 148 ? 6.961 14.398 8.038 1.00 83.06 148 GLN A CA 1
ATOM 1143 C C . GLN A 1 148 ? 6.386 13.089 7.495 1.00 83.06 148 GLN A C 1
ATOM 1145 O O . GLN A 1 148 ? 6.334 12.843 6.288 1.00 83.06 148 GLN A O 1
ATOM 1150 N N . GLY A 1 149 ? 5.892 12.240 8.394 1.00 84.00 149 GLY A N 1
ATOM 1151 C CA . GLY A 1 149 ? 5.227 10.987 8.056 1.00 84.00 149 GLY A CA 1
ATOM 1152 C C . GLY A 1 149 ? 3.750 11.004 8.432 1.00 84.00 149 GLY A C 1
ATOM 1153 O O . GLY A 1 149 ? 3.422 10.927 9.615 1.00 84.00 149 GLY A O 1
ATOM 1154 N N . LEU A 1 150 ? 2.845 10.993 7.446 1.00 85.62 150 LEU A N 1
ATOM 1155 C CA . LEU A 1 150 ? 1.398 10.907 7.687 1.00 85.62 150 LEU A CA 1
ATOM 1156 C C . LEU A 1 150 ? 0.809 9.592 7.165 1.00 85.62 150 LEU A C 1
ATOM 1158 O O . LEU A 1 150 ? 1.019 9.177 6.021 1.00 85.62 150 LEU A O 1
ATOM 1162 N N . ALA A 1 151 ? 0.026 8.938 8.017 1.00 85.94 151 ALA A N 1
ATOM 1163 C CA . ALA A 1 151 ? -0.784 7.785 7.658 1.00 85.94 151 ALA A CA 1
ATOM 1164 C C . ALA A 1 151 ? -2.258 8.073 7.953 1.00 85.94 151 ALA A C 1
ATOM 1166 O O . ALA A 1 151 ? -2.639 8.177 9.118 1.00 85.94 151 ALA A O 1
ATOM 1167 N N . LEU A 1 152 ? -3.073 8.133 6.902 1.00 87.12 152 LEU A N 1
ATOM 1168 C CA . LEU A 1 152 ? -4.519 8.303 6.972 1.00 87.12 152 LEU A CA 1
ATOM 1169 C C . LEU A 1 152 ? -5.214 7.031 6.480 1.00 87.12 152 LEU A C 1
ATOM 1171 O O . LEU A 1 152 ? -4.891 6.458 5.436 1.00 87.12 152 LEU A O 1
ATOM 1175 N N . LEU A 1 153 ? -6.132 6.542 7.300 1.00 84.56 153 LEU A N 1
ATOM 1176 C CA . LEU A 1 153 ? -6.830 5.282 7.124 1.00 84.56 153 LEU A CA 1
ATOM 1177 C C . LEU A 1 153 ? -8.317 5.525 7.387 1.00 84.56 153 LEU A C 1
ATOM 1179 O O . LEU A 1 153 ? -8.725 5.622 8.545 1.00 84.56 153 LEU A O 1
ATOM 1183 N N . GLU A 1 154 ? -9.114 5.571 6.323 1.00 82.88 154 GLU A N 1
ATOM 1184 C CA . GLU A 1 154 ? -10.539 5.893 6.403 1.00 82.88 154 GLU A CA 1
ATOM 1185 C C . GLU A 1 154 ? -11.432 4.751 5.927 1.00 82.88 154 GLU A C 1
ATOM 1187 O O . GLU A 1 154 ? -11.157 4.033 4.954 1.00 82.88 154 GLU A O 1
ATOM 1192 N N . SER A 1 155 ? -12.556 4.586 6.622 1.00 76.31 155 SER A N 1
ATOM 1193 C CA . SER A 1 155 ? -13.544 3.576 6.265 1.00 76.31 155 SER A CA 1
ATOM 1194 C C . SER A 1 155 ? -14.978 3.952 6.627 1.00 76.31 155 SER A C 1
ATOM 1196 O O . SER A 1 155 ? -15.241 4.550 7.666 1.00 76.31 155 SER A O 1
ATOM 1198 N N . LYS A 1 156 ? -15.956 3.560 5.801 1.00 73.81 156 LYS A N 1
ATOM 1199 C CA . LYS A 1 156 ? -17.378 3.784 6.131 1.00 73.81 156 LYS A CA 1
ATOM 1200 C C . LYS A 1 156 ? -17.996 2.606 6.884 1.00 73.81 156 LYS A C 1
ATOM 1202 O O . LYS A 1 156 ? -18.505 2.802 7.983 1.00 73.81 156 LYS A O 1
ATOM 1207 N N . VAL A 1 157 ? -17.968 1.401 6.318 1.00 67.38 157 VAL A N 1
ATOM 1208 C CA . VAL A 1 157 ? -18.589 0.210 6.922 1.00 67.38 157 VAL A CA 1
ATOM 1209 C C . VAL A 1 157 ? -17.646 -0.976 6.814 1.00 67.38 157 VAL A C 1
ATOM 1211 O O . VAL A 1 157 ? -17.245 -1.359 5.715 1.00 67.38 157 VAL A O 1
ATOM 1214 N N . LEU A 1 158 ? -17.308 -1.581 7.948 1.00 64.56 158 LEU A N 1
ATOM 1215 C CA . LEU A 1 158 ? -16.384 -2.707 7.991 1.00 64.56 158 LEU A CA 1
ATOM 1216 C C . LEU A 1 158 ? -16.822 -3.744 9.012 1.00 64.56 158 LEU A C 1
ATOM 1218 O O . LEU A 1 158 ? -17.268 -3.350 10.074 1.00 64.56 158 LEU A O 1
ATOM 1222 N N . SER A 1 159 ? -16.649 -5.043 8.750 1.00 68.69 159 SER A N 1
ATOM 1223 C CA . SER A 1 159 ? -16.931 -6.089 9.757 1.00 68.69 159 SER A CA 1
ATOM 1224 C C . SER A 1 159 ? -15.715 -6.384 10.642 1.00 68.69 159 SER A C 1
ATOM 1226 O O . SER A 1 159 ? -15.839 -6.512 11.859 1.00 68.69 159 SER A O 1
ATOM 1228 N N . TYR A 1 160 ? -14.530 -6.462 10.032 1.00 72.69 160 TYR A N 1
ATOM 1229 C CA . TYR A 1 160 ? -13.259 -6.717 10.698 1.00 72.69 160 TYR A CA 1
ATOM 1230 C C . TYR A 1 160 ? -12.168 -5.798 10.160 1.00 72.69 160 TYR A C 1
ATOM 1232 O O . TYR A 1 160 ? -11.831 -5.835 8.972 1.00 72.69 160 TYR A O 1
ATOM 1240 N N . TRP A 1 161 ? -11.526 -5.054 11.059 1.00 76.62 161 TRP A N 1
ATOM 1241 C CA . TRP A 1 161 ? -10.402 -4.201 10.707 1.00 76.62 161 TRP A CA 1
ATOM 1242 C C . TRP A 1 161 ? -9.155 -4.462 11.547 1.00 76.62 161 TRP A C 1
ATOM 1244 O O . TRP A 1 161 ? -9.192 -4.492 12.777 1.00 76.62 161 TRP A O 1
ATOM 1254 N N . ARG A 1 162 ? -8.014 -4.604 10.861 1.00 82.50 162 ARG A N 1
ATOM 1255 C CA . ARG A 1 162 ? -6.678 -4.566 11.453 1.00 82.50 162 ARG A CA 1
ATOM 1256 C C . ARG A 1 162 ? -5.800 -3.519 10.766 1.00 82.50 162 ARG A C 1
ATOM 1258 O O . ARG A 1 162 ? -5.297 -3.766 9.669 1.00 82.50 162 ARG A O 1
ATOM 1265 N N . ALA A 1 163 ? -5.527 -2.417 11.451 1.00 82.69 163 ALA A N 1
ATOM 1266 C CA . ALA A 1 163 ? -4.566 -1.408 11.018 1.00 82.69 163 ALA A CA 1
ATOM 1267 C C . ALA A 1 163 ? -3.270 -1.465 11.820 1.00 82.69 163 ALA A C 1
ATOM 1269 O O . ALA A 1 163 ? -3.264 -1.699 13.032 1.00 82.69 163 ALA A O 1
ATOM 1270 N N . ARG A 1 164 ? -2.160 -1.209 11.128 1.00 84.88 164 ARG A N 1
ATOM 1271 C CA . ARG A 1 164 ? -0.892 -0.843 11.749 1.00 84.88 164 ARG A CA 1
ATOM 1272 C C . ARG A 1 164 ? -0.330 0.405 11.074 1.00 84.88 164 ARG A C 1
ATOM 1274 O O . ARG A 1 164 ? 0.028 0.319 9.901 1.00 84.88 164 ARG A O 1
ATOM 1281 N N . SER A 1 165 ? -0.207 1.502 11.808 1.00 83.62 165 SER A N 1
ATOM 1282 C CA . SER A 1 165 ? 0.482 2.711 11.361 1.00 83.62 165 SER A CA 1
ATOM 1283 C C . SER A 1 165 ? 1.763 2.909 12.173 1.00 83.62 165 SER A C 1
ATOM 1285 O O . SER A 1 165 ? 1.775 2.789 13.397 1.00 83.62 165 SER A O 1
ATOM 1287 N N . CYS A 1 166 ? 2.880 3.123 11.489 1.00 83.50 166 CYS A N 1
ATOM 1288 C CA . CYS A 1 166 ? 4.165 3.413 12.122 1.00 83.50 166 CYS A CA 1
ATOM 1289 C C . CYS A 1 166 ? 4.884 4.484 11.293 1.00 83.50 166 CYS A C 1
ATOM 1291 O O . CYS A 1 166 ? 5.763 4.112 10.514 1.00 83.50 166 CYS A O 1
ATOM 1293 N N . PRO A 1 167 ? 4.435 5.752 11.337 1.00 80.25 167 PRO A N 1
ATOM 1294 C CA . PRO A 1 167 ? 5.183 6.842 10.726 1.00 80.25 167 PRO A CA 1
ATOM 1295 C C . PRO A 1 167 ? 6.509 7.046 11.473 1.00 80.25 167 PRO A C 1
ATOM 1297 O O . PRO A 1 167 ? 6.571 6.832 12.685 1.00 80.25 167 PRO A O 1
ATOM 1300 N N . THR A 1 168 ? 7.569 7.403 10.754 1.00 80.19 168 THR A N 1
ATOM 1301 C CA . THR A 1 168 ? 8.911 7.575 11.326 1.00 80.19 168 THR A CA 1
ATOM 1302 C C . THR A 1 168 ? 9.580 8.845 10.811 1.00 80.19 168 THR A C 1
ATOM 1304 O O . THR A 1 168 ? 9.702 8.986 9.599 1.00 80.19 168 THR A O 1
ATOM 1307 N N . GLY A 1 169 ? 10.066 9.671 11.736 1.00 79.94 169 GLY A N 1
ATOM 1308 C CA . GLY A 1 169 ? 10.874 10.886 11.565 1.00 79.94 169 GLY A CA 1
ATOM 1309 C C . GLY A 1 169 ? 10.336 12.016 12.440 1.00 79.94 169 GLY A C 1
ATOM 1310 O O . GLY A 1 169 ? 9.563 11.709 13.335 1.00 79.94 169 GLY A O 1
ATOM 1311 N N . GLU A 1 170 ? 10.757 13.269 12.260 1.00 83.12 170 GLU A N 1
ATOM 1312 C CA . GLU A 1 170 ? 10.516 14.350 13.241 1.00 83.12 170 GLU A CA 1
ATOM 1313 C C . GLU A 1 170 ? 9.046 14.476 13.661 1.00 83.12 170 GLU A C 1
ATOM 1315 O O . GLU A 1 170 ? 8.734 14.474 14.852 1.00 83.12 170 GLU A O 1
ATOM 1320 N N . GLN A 1 171 ? 8.135 14.474 12.687 1.00 80.56 171 GLN A N 1
ATOM 1321 C CA . GLN A 1 171 ? 6.695 14.534 12.899 1.00 80.56 171 GLN A CA 1
ATOM 1322 C C . GLN A 1 171 ? 6.000 13.296 12.328 1.00 80.56 171 GLN A C 1
ATOM 1324 O O . GLN A 1 171 ? 5.916 13.080 11.117 1.00 80.56 171 GLN A O 1
ATOM 1329 N N . GLY A 1 172 ? 5.433 12.479 13.214 1.00 81.50 172 GLY A N 1
ATOM 1330 C CA . GLY A 1 172 ? 4.675 11.285 12.868 1.00 81.50 172 GLY A CA 1
ATOM 1331 C C . GLY A 1 172 ? 3.197 11.416 13.217 1.00 81.50 172 GLY A C 1
ATOM 1332 O O . GLY A 1 172 ? 2.833 11.423 14.391 1.00 81.50 172 GLY A O 1
ATOM 1333 N N . LEU A 1 173 ? 2.322 11.403 12.211 1.00 82.50 173 LEU A N 1
ATOM 1334 C CA . LEU A 1 173 ? 0.872 11.487 12.397 1.00 82.50 173 LEU A CA 1
ATOM 1335 C C . LEU A 1 173 ? 0.175 10.220 11.895 1.00 82.50 173 LEU A C 1
ATOM 1337 O O . LEU A 1 173 ? 0.436 9.701 10.808 1.00 82.50 173 LEU A O 1
ATOM 1341 N N . SER A 1 174 ? -0.729 9.688 12.709 1.00 82.75 174 SER A N 1
ATOM 1342 C CA . SER A 1 174 ? -1.605 8.575 12.348 1.00 82.75 174 SER A CA 1
ATOM 1343 C C . SER A 1 174 ? -3.055 8.933 12.624 1.00 82.75 174 SER A C 1
ATOM 1345 O O . SER A 1 174 ? -3.433 9.032 13.789 1.00 82.75 174 SER A O 1
ATOM 1347 N N . LEU A 1 175 ? -3.865 9.045 11.574 1.00 84.12 175 LEU A N 1
ATOM 1348 C CA . LEU A 1 175 ? -5.308 9.248 11.668 1.00 84.12 175 LEU A CA 1
ATOM 1349 C C . LEU A 1 175 ? -6.050 7.995 11.192 1.00 84.12 175 LEU A C 1
ATOM 1351 O O . LEU A 1 175 ? -5.773 7.427 10.132 1.00 84.12 175 LEU A O 1
ATOM 1355 N N . LEU A 1 176 ? -6.968 7.536 12.034 1.00 81.19 176 LEU A N 1
ATOM 1356 C CA . LEU A 1 176 ? -7.765 6.334 11.862 1.00 81.19 176 LEU A CA 1
ATOM 1357 C C . LEU A 1 176 ? -9.240 6.694 12.061 1.00 81.19 176 LEU A C 1
ATOM 1359 O O . LEU A 1 176 ? -9.675 6.807 13.205 1.00 81.19 176 LEU A O 1
ATOM 1363 N N . GLU A 1 177 ? -10.002 6.834 10.972 1.00 80.50 177 GLU A N 1
ATOM 1364 C CA . GLU A 1 177 ? -11.427 7.190 11.026 1.00 80.50 177 GLU A CA 1
ATOM 1365 C C . GLU A 1 177 ? -12.323 6.040 10.548 1.00 80.50 177 GLU A C 1
ATOM 1367 O O . GLU A 1 177 ? -12.075 5.379 9.526 1.00 80.50 177 GLU A O 1
ATOM 1372 N N . SER A 1 178 ? -13.417 5.800 11.278 1.00 73.81 178 SER A N 1
ATOM 1373 C CA . SER A 1 178 ? -14.470 4.907 10.803 1.00 73.81 178 SER A CA 1
ATOM 1374 C C . SER A 1 178 ? -15.888 5.245 11.257 1.00 73.81 178 SER A C 1
ATOM 1376 O O . SER A 1 178 ? -16.120 5.680 12.380 1.00 73.81 178 SER A O 1
ATOM 1378 N N . LYS A 1 179 ? -16.901 4.958 10.430 1.00 72.81 179 LYS A N 1
ATOM 1379 C CA . LYS A 1 179 ? -18.307 5.151 10.840 1.00 72.81 179 LYS A CA 1
ATOM 1380 C C . LYS A 1 179 ? -18.880 3.944 11.591 1.00 72.81 179 LYS A C 1
ATOM 1382 O O . LYS A 1 179 ? -19.441 4.136 12.667 1.00 72.81 179 LYS A O 1
ATOM 1387 N N . VAL A 1 180 ? -18.758 2.723 11.062 1.00 66.62 180 VAL A N 1
ATOM 1388 C CA . VAL A 1 180 ? -19.362 1.513 11.661 1.00 66.62 180 VAL A CA 1
ATOM 1389 C C . VAL A 1 180 ? -18.414 0.317 11.584 1.00 66.62 180 VAL A C 1
ATOM 1391 O O . VAL A 1 180 ? -18.013 -0.088 10.491 1.00 66.62 180 VAL A O 1
ATOM 1394 N N . LEU A 1 181 ? -18.106 -0.275 12.743 1.00 64.44 181 LEU A N 1
ATOM 1395 C CA . LEU A 1 181 ? -17.118 -1.348 12.886 1.00 64.44 181 LEU A CA 1
ATOM 1396 C C . LEU A 1 181 ? -17.465 -2.301 14.047 1.00 64.44 181 LEU A C 1
ATOM 1398 O O . LEU A 1 181 ? -17.236 -1.934 15.193 1.00 64.44 181 LEU A O 1
ATOM 1402 N N . PRO A 1 182 ? -17.930 -3.543 13.812 1.00 64.38 182 PRO A N 1
ATOM 1403 C CA . PRO A 1 182 ? -18.130 -4.556 14.846 1.00 64.38 182 PRO A CA 1
ATOM 1404 C C . PRO A 1 182 ? -16.837 -4.923 15.571 1.00 64.38 182 PRO A C 1
ATOM 1406 O O . PRO A 1 182 ? -16.850 -5.090 16.788 1.00 64.38 182 PRO A O 1
ATOM 1409 N N . TYR A 1 183 ? -15.733 -5.057 14.825 1.00 70.00 183 TYR A N 1
ATOM 1410 C CA . TYR A 1 183 ? -14.449 -5.502 15.355 1.00 70.00 183 TYR A CA 1
ATOM 1411 C C . TYR A 1 183 ? -13.277 -4.684 14.816 1.00 70.00 183 TYR A C 1
ATOM 1413 O O . TYR A 1 183 ? -12.975 -4.703 13.617 1.00 70.00 183 TYR A O 1
ATOM 1421 N N . TRP A 1 184 ? -12.540 -4.053 15.730 1.00 74.44 184 TRP A N 1
ATOM 1422 C CA . TRP A 1 184 ? -11.393 -3.222 15.390 1.00 74.44 184 TRP A CA 1
ATOM 1423 C C . TRP A 1 184 ? -10.125 -3.543 16.195 1.00 74.44 184 TRP A C 1
ATOM 1425 O O . TRP A 1 184 ? -10.132 -3.603 17.426 1.00 74.44 184 TRP A O 1
ATOM 1435 N N . ILE A 1 185 ? -8.998 -3.701 15.489 1.00 78.56 185 ILE A N 1
ATOM 1436 C CA . ILE A 1 185 ? -7.649 -3.670 16.060 1.00 78.56 185 ILE A CA 1
ATOM 1437 C C . ILE A 1 185 ? -6.815 -2.591 15.366 1.00 78.56 185 ILE A C 1
ATOM 1439 O O . ILE A 1 185 ? -6.475 -2.737 14.190 1.00 78.56 185 ILE A O 1
ATOM 1443 N N . ALA A 1 186 ? -6.359 -1.598 16.123 1.00 79.00 186 ALA A N 1
ATOM 1444 C CA . ALA A 1 186 ? -5.338 -0.656 15.673 1.00 79.00 186 ALA A CA 1
ATOM 1445 C C . ALA A 1 186 ? -4.047 -0.777 16.474 1.00 79.00 186 ALA A C 1
ATOM 1447 O O . ALA A 1 186 ? -4.034 -1.030 17.682 1.00 79.00 186 ALA A O 1
ATOM 1448 N N . ARG A 1 187 ? -2.931 -0.582 15.778 1.00 82.19 187 ARG A N 1
ATOM 1449 C CA . ARG A 1 187 ? -1.622 -0.371 16.387 1.00 82.19 187 ARG A CA 1
ATOM 1450 C C . ARG A 1 187 ? -0.976 0.834 15.732 1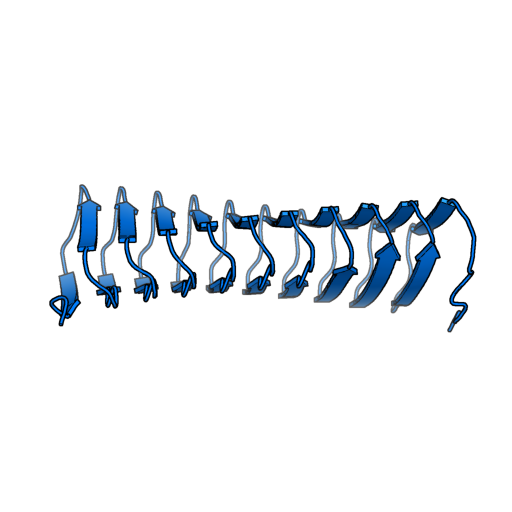.00 82.19 187 ARG A C 1
ATOM 1452 O O . ARG A 1 187 ? -0.630 0.743 14.557 1.00 82.19 187 ARG A O 1
ATOM 1459 N N . SER A 1 188 ? -0.788 1.892 16.499 1.00 80.31 188 SER A N 1
ATOM 1460 C CA . SER A 1 188 ? -0.180 3.129 16.030 1.00 80.31 188 SER A CA 1
ATOM 1461 C C . SER A 1 188 ? 1.089 3.377 16.830 1.00 80.31 188 SER A C 1
ATOM 1463 O O . SER A 1 188 ? 1.053 3.441 18.057 1.00 80.31 188 SER A O 1
ATOM 1465 N N . CYS A 1 189 ? 2.226 3.437 16.151 1.00 79.88 189 CYS A N 1
ATOM 1466 C CA . CYS A 1 189 ? 3.526 3.651 16.783 1.00 79.88 189 CYS A CA 1
ATOM 1467 C C . CYS A 1 189 ? 4.301 4.695 15.977 1.00 79.88 189 CYS A C 1
ATOM 1469 O O . CYS A 1 189 ? 5.168 4.295 15.197 1.00 79.88 189 CYS A O 1
ATOM 1471 N N . PRO A 1 190 ? 3.921 5.986 16.054 1.00 76.44 190 PRO A N 1
ATOM 1472 C CA . PRO A 1 190 ? 4.744 7.043 15.490 1.00 76.44 190 PRO A CA 1
ATOM 1473 C C . PRO A 1 190 ? 6.081 7.096 16.240 1.00 76.44 190 PRO A C 1
ATOM 1475 O O . PRO A 1 190 ? 6.113 6.947 17.461 1.00 76.44 190 PRO A O 1
ATOM 1478 N N . THR A 1 191 ? 7.176 7.258 15.510 1.00 77.19 191 THR A N 1
ATOM 1479 C CA . THR A 1 191 ? 8.529 7.373 16.068 1.00 77.19 191 THR A CA 1
ATOM 1480 C C . THR A 1 191 ? 9.137 8.669 15.563 1.00 77.19 191 THR A C 1
ATOM 1482 O O . THR A 1 191 ? 9.222 8.828 14.349 1.00 77.19 191 THR A O 1
ATOM 1485 N N . GLY A 1 192 ? 9.521 9.570 16.460 1.00 74.25 192 GLY A N 1
ATOM 1486 C CA . GLY A 1 192 ? 9.837 10.952 16.109 1.00 74.25 192 GLY A CA 1
ATOM 1487 C C . GLY A 1 192 ? 9.811 11.884 17.300 1.00 74.25 192 GLY A C 1
ATOM 1488 O O . GLY A 1 192 ? 9.286 11.495 18.335 1.00 74.25 192 GLY A O 1
ATOM 1489 N N . GLU A 1 193 ? 10.295 13.112 17.146 1.00 78.94 193 GLU A N 1
ATOM 1490 C CA . GLU A 1 193 ? 10.174 14.146 18.184 1.00 78.94 193 GLU A CA 1
ATOM 1491 C C . GLU A 1 193 ? 8.709 14.374 18.573 1.00 78.94 193 GLU A C 1
ATOM 1493 O O . GLU A 1 193 ? 8.372 14.413 19.756 1.00 78.94 193 GLU A O 1
ATOM 1498 N N . GLN A 1 194 ? 7.824 14.426 17.573 1.00 77.50 194 GLN A N 1
ATOM 1499 C CA . GLN A 1 194 ? 6.389 14.600 17.746 1.00 77.50 194 GLN A CA 1
ATOM 1500 C C . GLN A 1 194 ? 5.611 13.434 17.133 1.00 77.50 194 GLN A C 1
ATOM 1502 O O . GLN A 1 194 ? 5.617 13.200 15.925 1.00 77.50 194 GLN A O 1
ATOM 1507 N N . GLY A 1 195 ? 4.878 12.707 17.972 1.00 77.81 195 GLY A N 1
ATOM 1508 C CA . GLY A 1 195 ? 4.014 11.606 17.569 1.00 77.81 195 GLY A CA 1
ATOM 1509 C C . GLY A 1 195 ? 2.558 11.861 17.936 1.00 77.81 195 GLY A C 1
ATOM 1510 O O . GLY A 1 195 ? 2.212 11.841 19.115 1.00 77.81 195 GLY A O 1
ATOM 1511 N N . LEU A 1 196 ? 1.680 12.001 16.943 1.00 79.69 196 LEU A N 1
ATOM 1512 C CA . LEU A 1 196 ? 0.240 12.150 17.155 1.00 79.69 196 LEU A CA 1
ATOM 1513 C C . LEU A 1 196 ? -0.532 10.961 16.576 1.00 79.69 196 LEU A C 1
ATOM 1515 O O . LEU A 1 196 ? -0.366 10.559 15.421 1.00 79.69 196 LEU A O 1
ATOM 1519 N N . VAL A 1 197 ? -1.421 10.403 17.390 1.00 78.62 197 VAL A N 1
ATOM 1520 C CA . VAL A 1 197 ? -2.369 9.369 16.983 1.00 78.62 197 VAL A CA 1
ATOM 1521 C C . VAL A 1 197 ? -3.781 9.863 17.256 1.00 78.62 197 VAL A C 1
ATOM 1523 O O . VAL A 1 197 ? -4.130 10.094 18.409 1.00 78.62 197 VAL A O 1
ATOM 1526 N N . LEU A 1 198 ? -4.598 9.955 16.212 1.00 80.75 198 LEU A N 1
ATOM 1527 C CA . LEU A 1 198 ? -6.012 10.290 16.301 1.00 80.75 198 LEU A CA 1
ATOM 1528 C C . LEU A 1 198 ? -6.853 9.099 15.830 1.00 80.75 198 LEU A C 1
ATOM 1530 O O . LEU A 1 198 ? -6.620 8.517 14.768 1.00 80.75 198 LEU A O 1
ATOM 1534 N N . LEU A 1 199 ? -7.792 8.695 16.677 1.00 76.56 199 LEU A N 1
ATOM 1535 C CA . LEU A 1 199 ? -8.657 7.542 16.484 1.00 76.56 199 LEU A CA 1
ATOM 1536 C C . LEU A 1 199 ? -10.112 7.989 16.628 1.00 76.56 199 LEU A C 1
ATOM 1538 O O . LEU A 1 199 ? -10.544 8.279 17.740 1.00 76.56 199 LEU A O 1
ATOM 1542 N N . GLU A 1 200 ? -10.871 7.995 15.540 1.00 77.31 200 GLU A N 1
ATOM 1543 C CA . GLU A 1 200 ? -12.252 8.482 15.540 1.00 77.31 200 GLU A CA 1
ATOM 1544 C C . GLU A 1 200 ? -13.233 7.417 15.067 1.00 77.31 200 GLU A C 1
ATOM 1546 O O . GLU A 1 200 ? -13.015 6.719 14.069 1.00 77.31 200 GLU A O 1
ATOM 1551 N N . SER A 1 201 ? -14.347 7.282 15.793 1.00 71.38 201 SER A N 1
ATOM 1552 C CA . SER A 1 201 ? -15.393 6.342 15.402 1.00 71.38 201 SER A CA 1
ATOM 1553 C C . SER A 1 201 ? -16.810 6.710 15.835 1.00 71.38 201 SER A C 1
ATOM 1555 O O . SER A 1 201 ? -17.028 7.267 16.906 1.00 71.38 201 SER A O 1
ATOM 1557 N N . LYS A 1 202 ? -17.826 6.346 15.040 1.00 71.31 202 LYS A N 1
ATOM 1558 C CA . LYS A 1 202 ? -19.236 6.567 15.437 1.00 71.31 202 LYS A CA 1
ATOM 1559 C C . LYS A 1 202 ? -19.848 5.382 16.192 1.00 71.31 202 LYS A C 1
ATOM 1561 O O . LYS A 1 202 ? -20.541 5.610 17.178 1.00 71.31 202 LYS A O 1
ATOM 1566 N N . ALA A 1 203 ? -19.586 4.140 15.775 1.00 65.56 203 ALA A N 1
ATOM 1567 C CA . ALA A 1 203 ? -20.108 2.938 16.434 1.00 65.56 203 ALA A CA 1
ATOM 1568 C C . ALA A 1 203 ? -19.093 1.778 16.442 1.00 65.56 203 ALA A C 1
ATOM 1570 O O . ALA A 1 203 ? -18.731 1.263 15.379 1.00 65.56 203 ALA A O 1
ATOM 1571 N N . LEU A 1 204 ? -18.674 1.350 17.644 1.00 63.09 204 LEU A N 1
ATOM 1572 C CA . LEU A 1 204 ? -17.678 0.291 17.867 1.00 63.09 204 LEU A CA 1
ATOM 1573 C C . LEU A 1 204 ? -18.104 -0.680 18.992 1.00 63.09 204 LEU A C 1
ATOM 1575 O O . LEU A 1 204 ? -17.804 -0.431 20.160 1.00 63.09 204 LEU A O 1
ATOM 1579 N N . PRO A 1 205 ? -18.737 -1.827 18.682 1.00 61.44 205 PRO A N 1
ATOM 1580 C CA . PRO A 1 205 ? -19.052 -2.865 19.660 1.00 61.44 205 PRO A CA 1
ATOM 1581 C C . PRO A 1 205 ? -17.809 -3.456 20.344 1.00 61.44 205 PRO A C 1
ATOM 1583 O O . PRO A 1 205 ? -17.782 -3.609 21.563 1.00 61.44 205 PRO A O 1
ATOM 1586 N N . TYR A 1 206 ? -16.765 -3.776 19.570 1.00 65.56 206 TYR A N 1
ATOM 1587 C CA . TYR A 1 206 ? -15.523 -4.348 20.086 1.00 65.56 206 TYR A CA 1
ATOM 1588 C C . TYR A 1 206 ? -14.302 -3.655 19.495 1.00 65.56 206 TYR A C 1
ATOM 1590 O O . TYR A 1 206 ? -14.087 -3.675 18.276 1.00 65.56 206 TYR A O 1
ATOM 1598 N N . TRP A 1 207 ? -13.420 -3.149 20.362 1.00 71.25 207 TRP A N 1
ATOM 1599 C CA . TRP A 1 207 ? -12.140 -2.639 19.892 1.00 71.25 207 TRP A CA 1
ATOM 1600 C C . TRP A 1 207 ? -10.936 -2.821 20.815 1.00 71.25 207 TRP A C 1
ATOM 1602 O O . TRP A 1 207 ? -11.025 -2.885 22.046 1.00 71.25 207 TRP A O 1
ATOM 1612 N N . ARG A 1 208 ? -9.763 -2.863 20.169 1.00 73.88 208 ARG A N 1
ATOM 1613 C CA . ARG A 1 208 ? -8.440 -2.866 20.795 1.00 73.88 208 ARG A CA 1
ATOM 1614 C C . ARG A 1 208 ? -7.486 -1.934 20.051 1.00 73.88 208 ARG A C 1
ATOM 1616 O O . ARG A 1 208 ? -7.032 -2.283 18.964 1.00 73.88 208 ARG A O 1
ATOM 1623 N N . ALA A 1 209 ? -7.097 -0.818 20.660 1.00 73.88 209 ALA A N 1
ATOM 1624 C CA . ALA A 1 209 ? -6.020 0.016 20.132 1.00 73.88 209 ALA A CA 1
ATOM 1625 C C . ALA A 1 209 ? -4.817 0.007 21.065 1.00 73.88 209 ALA A C 1
ATOM 1627 O O . ALA A 1 209 ? -4.935 -0.005 22.294 1.00 73.88 209 ALA A O 1
ATOM 1628 N N . ARG A 1 210 ? -3.642 -0.015 20.445 1.00 78.12 210 ARG A N 1
ATOM 1629 C CA . ARG A 1 210 ? -2.369 0.210 21.112 1.00 78.12 210 ARG A CA 1
ATOM 1630 C C . ARG A 1 210 ? -1.702 1.401 20.443 1.00 78.12 210 ARG A C 1
ATOM 1632 O O . ARG A 1 210 ? -1.390 1.311 19.257 1.00 78.12 210 ARG A O 1
ATOM 1639 N N . SER A 1 211 ? -1.475 2.450 21.217 1.00 75.06 211 SER A N 1
ATOM 1640 C CA . SER A 1 211 ? -0.778 3.652 20.779 1.00 75.06 211 SER A CA 1
ATOM 1641 C C . SER A 1 211 ? 0.532 3.750 21.549 1.00 75.06 211 SER A C 1
ATOM 1643 O O . SER A 1 211 ? 0.535 3.783 22.775 1.00 75.06 211 SER A O 1
ATOM 1645 N N . CYS A 1 212 ? 1.650 3.719 20.840 1.00 74.81 212 CYS A N 1
ATOM 1646 C CA . CYS A 1 212 ? 2.982 3.825 21.430 1.00 74.81 212 CYS A CA 1
ATOM 1647 C C . CYS A 1 212 ? 3.770 4.871 20.638 1.00 74.81 212 CYS A C 1
ATOM 1649 O O . CYS A 1 212 ? 4.599 4.470 19.818 1.00 74.81 212 CYS A O 1
ATOM 1651 N N . PRO A 1 213 ? 3.459 6.173 20.789 1.00 69.50 213 PRO A N 1
ATOM 1652 C CA . PRO A 1 213 ? 4.354 7.205 20.295 1.00 69.50 213 PRO A CA 1
ATOM 1653 C C . PRO A 1 213 ? 5.709 7.060 20.996 1.00 69.50 213 PRO A C 1
ATOM 1655 O O . PRO A 1 213 ? 5.764 6.733 22.180 1.00 69.50 213 PRO A O 1
ATOM 1658 N N . THR A 1 214 ? 6.797 7.204 20.253 1.00 68.38 214 THR A N 1
ATOM 1659 C CA . THR A 1 214 ? 8.162 7.119 20.782 1.00 68.38 214 THR A CA 1
ATOM 1660 C C . THR A 1 214 ? 8.912 8.379 20.384 1.00 68.38 214 THR A C 1
ATOM 1662 O O . THR A 1 214 ? 9.161 8.566 19.195 1.00 68.38 214 THR A O 1
ATOM 1665 N N . GLY A 1 215 ? 9.242 9.193 21.387 1.00 65.12 215 GLY A N 1
ATOM 1666 C CA . GLY A 1 215 ? 10.005 10.437 21.312 1.00 65.12 215 GLY A CA 1
ATOM 1667 C C . GLY A 1 215 ? 9.492 11.463 22.319 1.00 65.12 215 GLY A C 1
ATOM 1668 O O . GLY A 1 215 ? 8.718 11.101 23.208 1.00 65.12 215 GLY A O 1
ATOM 1669 N N . GLU A 1 216 ? 9.938 12.710 22.193 1.00 69.69 216 GLU A N 1
ATOM 1670 C CA . GLU A 1 216 ? 9.788 13.727 23.241 1.00 69.69 216 GLU A CA 1
ATOM 1671 C C . GLU A 1 216 ? 8.323 14.078 23.531 1.00 69.69 216 GLU A C 1
ATOM 1673 O O . GLU A 1 216 ? 7.920 14.207 24.689 1.00 69.69 216 GLU A O 1
ATOM 1678 N N . GLN A 1 217 ? 7.500 14.189 22.486 1.00 70.75 217 GLN A N 1
ATOM 1679 C CA . GLN A 1 217 ? 6.095 14.567 22.593 1.00 70.75 217 GLN A CA 1
ATOM 1680 C C . GLN A 1 217 ? 5.201 13.535 21.907 1.00 70.75 217 GLN A C 1
ATOM 1682 O O . GLN A 1 217 ? 5.178 13.389 20.687 1.00 70.75 217 GLN A O 1
ATOM 1687 N N . GLY A 1 218 ? 4.417 12.813 22.707 1.00 68.56 218 GLY A N 1
ATOM 1688 C CA . GLY A 1 218 ? 3.521 11.763 22.239 1.00 68.56 218 GLY A CA 1
ATOM 1689 C C . GLY A 1 218 ? 2.088 12.002 22.688 1.00 68.56 218 GLY A C 1
ATOM 1690 O O . GLY A 1 218 ? 1.801 11.975 23.882 1.00 68.56 218 GLY A O 1
ATOM 1691 N N . LEU A 1 219 ? 1.168 12.162 21.738 1.00 74.62 219 LEU A N 1
ATOM 1692 C CA . LEU A 1 219 ? -0.258 12.321 22.009 1.00 74.62 219 LEU A CA 1
ATOM 1693 C C . LEU A 1 219 ? -1.075 11.233 21.314 1.00 74.62 219 LEU A C 1
ATOM 1695 O O . LEU A 1 219 ? -0.879 10.910 20.142 1.00 74.62 219 LEU A O 1
ATOM 1699 N N . ALA A 1 220 ? -2.022 10.661 22.054 1.00 73.19 220 ALA A N 1
ATOM 1700 C CA . ALA A 1 220 ? -2.974 9.691 21.535 1.00 73.19 220 ALA A CA 1
ATOM 1701 C C . ALA A 1 220 ? -4.391 10.099 21.944 1.00 73.19 220 ALA A C 1
ATOM 1703 O O . ALA A 1 220 ? -4.765 9.956 23.108 1.00 73.19 220 ALA A O 1
ATOM 1704 N N . LEU A 1 221 ? -5.174 10.575 20.978 1.00 76.56 221 LEU A N 1
ATOM 1705 C CA . LEU A 1 221 ? -6.573 10.938 21.155 1.00 76.56 221 LEU A CA 1
ATOM 1706 C C . LEU A 1 221 ? -7.476 9.844 20.585 1.00 76.56 221 LEU A C 1
ATOM 1708 O O . LEU A 1 221 ? -7.221 9.283 19.517 1.00 76.56 221 LEU A O 1
ATOM 1712 N N . LEU A 1 222 ? -8.531 9.527 21.329 1.00 73.25 222 LEU A N 1
ATOM 1713 C CA . LEU A 1 222 ? -9.569 8.603 20.903 1.00 73.25 222 LEU A CA 1
ATOM 1714 C C . LEU A 1 222 ? -10.936 9.218 21.180 1.00 73.25 222 LEU A C 1
ATOM 1716 O O . LEU A 1 222 ? -11.270 9.435 22.345 1.00 73.25 222 LEU A O 1
ATOM 1720 N N . ASP A 1 223 ? -11.728 9.371 20.123 1.00 74.06 223 ASP A N 1
ATOM 1721 C CA . ASP A 1 223 ? -13.121 9.792 20.192 1.00 74.06 223 ASP A CA 1
ATOM 1722 C C . ASP A 1 223 ? -14.073 8.696 19.677 1.00 74.06 223 ASP A C 1
ATOM 1724 O O . ASP A 1 223 ? -13.842 8.051 18.644 1.00 74.06 223 ASP A O 1
ATOM 1728 N N . SER A 1 224 ? -15.149 8.440 20.429 1.00 67.00 224 SER A N 1
ATOM 1729 C CA . SER A 1 224 ? -16.169 7.460 20.047 1.00 67.00 224 SER A CA 1
ATOM 1730 C C . SER A 1 224 ? -17.518 7.671 20.730 1.00 67.00 224 SER A C 1
ATOM 1732 O O . SER A 1 224 ? -17.561 7.851 21.947 1.00 67.00 224 SER A O 1
ATOM 1734 N N . LYS A 1 225 ? -18.622 7.531 19.979 1.00 65.81 225 LYS A N 1
ATOM 1735 C CA . LYS A 1 225 ? -19.988 7.776 20.491 1.00 65.81 225 LYS A CA 1
ATOM 1736 C C . LYS A 1 225 ? -20.692 6.569 21.136 1.00 65.81 225 LYS A C 1
ATOM 1738 O O . LYS A 1 225 ? -21.554 6.777 21.980 1.00 65.81 225 LYS A O 1
ATOM 1743 N N . VAL A 1 226 ? -20.368 5.324 20.760 1.00 57.06 226 VAL A N 1
ATOM 1744 C CA . VAL A 1 226 ? -21.050 4.106 21.266 1.00 57.06 226 VAL A CA 1
ATOM 1745 C C . VAL A 1 226 ? -20.041 2.979 21.512 1.00 57.06 226 VAL A C 1
ATOM 1747 O O . VAL A 1 226 ? -19.409 2.529 20.554 1.00 57.06 226 VAL A O 1
ATOM 1750 N N . LEU A 1 227 ? -19.913 2.510 22.767 1.00 58.91 227 LEU A N 1
ATOM 1751 C CA . LEU A 1 227 ? -18.929 1.498 23.196 1.00 58.91 227 LEU A CA 1
ATOM 1752 C C . LEU A 1 227 ? -19.457 0.529 24.283 1.00 58.91 227 LEU A C 1
ATOM 1754 O O . LEU A 1 227 ? -19.544 0.923 25.443 1.00 58.91 227 LEU A O 1
ATOM 1758 N N . PRO A 1 228 ? -19.703 -0.757 23.975 1.00 53.75 228 PRO A N 1
ATOM 1759 C CA . PRO A 1 228 ? -19.951 -1.782 24.989 1.00 53.75 228 PRO A CA 1
ATOM 1760 C C . PRO A 1 228 ? -18.671 -2.483 25.499 1.00 53.75 228 PRO A C 1
ATOM 1762 O O . PRO A 1 228 ? -18.645 -2.902 26.652 1.00 53.75 228 PRO A O 1
ATOM 1765 N N . TYR A 1 229 ? -17.588 -2.599 24.708 1.00 54.34 229 TYR A N 1
ATOM 1766 C CA . TYR A 1 229 ? -16.326 -3.226 25.156 1.00 54.34 229 TYR A CA 1
ATOM 1767 C C . TYR A 1 229 ? -15.057 -2.538 24.610 1.00 54.34 229 TYR A C 1
ATOM 1769 O O . TYR A 1 229 ? -14.860 -2.427 23.396 1.00 54.34 229 TYR A O 1
ATOM 1777 N N . ARG A 1 230 ? -14.143 -2.141 25.515 1.00 66.38 230 ARG A N 1
ATOM 1778 C CA . ARG A 1 230 ? -12.925 -1.358 25.216 1.00 66.38 230 ARG A CA 1
ATOM 1779 C C . ARG A 1 230 ? -11.659 -1.956 25.840 1.00 66.38 230 ARG A C 1
ATOM 1781 O O . ARG A 1 230 ? -11.613 -2.219 27.038 1.00 66.38 230 ARG A O 1
ATOM 1788 N N . LYS A 1 231 ? -10.574 -2.049 25.053 1.00 63.31 231 LYS A N 1
ATOM 1789 C CA . LYS A 1 231 ? -9.203 -2.255 25.567 1.00 63.31 231 LYS A CA 1
ATOM 1790 C C . LYS A 1 231 ? -8.198 -1.326 24.879 1.00 63.31 231 LYS A C 1
ATOM 1792 O O . LYS A 1 231 ? -7.710 -1.628 23.791 1.00 63.31 231 LYS A O 1
ATOM 1797 N N . ALA A 1 232 ? -7.857 -0.223 25.542 1.00 65.56 232 ALA A N 1
ATOM 1798 C CA . ALA A 1 232 ? -6.847 0.733 25.090 1.00 65.56 232 ALA A CA 1
ATOM 1799 C C . ALA A 1 232 ? -5.538 0.541 25.865 1.00 65.56 232 ALA A C 1
ATOM 1801 O O . ALA A 1 232 ? -5.569 0.288 27.068 1.00 65.56 232 ALA A O 1
ATOM 1802 N N . ARG A 1 233 ? -4.390 0.662 25.193 1.00 69.00 233 ARG A N 1
ATOM 1803 C CA . ARG A 1 233 ? -3.089 0.828 25.857 1.00 69.00 233 ARG A CA 1
ATOM 1804 C C . ARG A 1 233 ? -2.325 1.964 25.199 1.00 69.00 233 ARG A C 1
ATOM 1806 O O . ARG A 1 233 ? -2.008 1.859 24.015 1.00 69.00 233 ARG A O 1
ATOM 1813 N N . SER A 1 234 ? -2.024 2.996 25.972 1.00 62.88 234 SER A N 1
ATOM 1814 C CA . SER A 1 234 ? -0.978 3.965 25.670 1.00 62.88 234 SER A CA 1
ATOM 1815 C C . SER A 1 234 ? 0.308 3.528 26.374 1.00 62.88 234 SER A C 1
ATOM 1817 O O . SER A 1 234 ? 0.261 3.052 27.508 1.00 62.88 234 SER A O 1
ATOM 1819 N N . CYS A 1 235 ? 1.447 3.618 25.693 1.00 62.59 235 CYS A N 1
ATOM 1820 C CA . CYS A 1 235 ? 2.743 3.618 26.374 1.00 62.59 235 CYS A CA 1
ATOM 1821 C C . CYS A 1 235 ? 3.139 5.085 26.594 1.00 62.59 235 CYS A C 1
ATOM 1823 O O . CYS A 1 235 ? 2.991 5.852 25.641 1.00 62.59 235 CYS A O 1
ATOM 1825 N N . PRO A 1 236 ? 3.570 5.479 27.807 1.00 50.06 236 PRO A N 1
ATOM 1826 C CA . PRO A 1 236 ? 4.089 6.822 28.035 1.00 50.06 236 PRO A CA 1
ATOM 1827 C C . PRO A 1 236 ? 5.346 7.055 27.188 1.00 50.06 236 PRO A C 1
ATOM 1829 O O . PRO A 1 236 ? 6.047 6.098 26.842 1.00 50.06 236 PRO A O 1
ATOM 1832 N N . THR A 1 237 ? 5.580 8.318 26.835 1.00 53.16 237 THR A N 1
ATOM 1833 C CA . THR A 1 237 ? 6.851 8.791 26.279 1.00 53.16 237 THR A CA 1
ATOM 1834 C C . THR A 1 237 ? 7.976 8.509 27.279 1.00 53.16 237 THR A C 1
ATOM 1836 O O . THR A 1 237 ? 7.740 8.506 28.489 1.00 53.16 237 THR A O 1
ATOM 1839 N N . GLY A 1 238 ? 9.157 8.164 26.768 1.00 44.25 238 GLY A N 1
ATOM 1840 C CA . GLY A 1 238 ? 10.371 7.931 27.553 1.00 44.25 238 GLY A CA 1
ATOM 1841 C C . GLY A 1 238 ? 11.371 9.038 27.300 1.00 44.25 238 GLY A C 1
ATOM 1842 O O . GLY A 1 238 ? 11.299 9.604 26.187 1.00 44.25 238 GLY A O 1
#

Radius of gyration: 18.47 Å; chains: 1; bounding box: 37×29×50 Å

Secondary structure (DSSP, 8-state):
------EEEEEEEEEEEEE-SSEEEEEEEEEEEEEEEEEEEE-SEEEEEEEEESSEEEEEEEEEE-SEEEEEEEEESSEEEEEEEEEE-SEEEEEE--BSSEEEEEEEEEE-SEEEEEE--BSSEEEEEEEEEEEEEEEEEE--BSSEEEEEEEEEEEEEEEEEE--BSSEEEEEEEEEE-SEEEEEE--BSSEEEEEEEEEE-SEEEEEE--BSSEEEEEEEES--SEEEEEEPPP-

Sequence (238 aa):
KARSCPTGEQGLALLDSKVLPYRKARSCFIGEQGLALLESKVLPYWIARSCLTGRQGLALLESKVLPYWIARSCPTGKQGLALLESKVLPYWRARSCPTGEQGLALLESKVLPYWRARSCPTGEQGLALLESKVLPYWRARSCPTGEQGLALLESKVLSYWRARSCPTGEQGLSLLESKVLPYWIARSCPTGEQGLVLLESKALPYWRARSCPTGEQGLALLDSKVLPYRKARSCPTG

Organism: NCBI:txid174260

Foldseek 3Di:
DDDDADEDQEEEAEAEDEEDAEDEEEAHYAHAYYEHEAEYEEYQYYEYEYEYEHQEYEYEYEYEDYQYYEYEYEYEEAYAEYEYEYEEYQYDEYEYEYEHLYFEYAYEYEEYQEDEYEYEYEEAHFYYHYEYEEYAYDEYEYEYEHQHHEHHAEYEEYAEDEYEYEYEHAAAEYEAEYEYYAEEEYEYEYEHQAAEYEAEYEEYADYEYEYEYEHNHYYYDHDYDYYPDDDYHYDDYD

pLDDT: mean 74.18, std 9.82, range [34.66, 88.12]